Protein AF-A0A926TGG7-F1 (afdb_monomer_lite)

Structure (mmCIF, N/CA/C/O backbone):
data_AF-A0A926TGG7-F1
#
_entry.id   AF-A0A926TGG7-F1
#
loop_
_atom_site.group_PDB
_atom_site.id
_atom_site.type_symbol
_atom_site.label_atom_id
_atom_site.label_alt_id
_atom_site.label_comp_id
_atom_site.label_asym_id
_atom_site.label_entity_id
_atom_site.label_seq_id
_atom_site.pdbx_PDB_ins_code
_atom_site.Cartn_x
_atom_site.Cartn_y
_atom_site.Cartn_z
_atom_site.occupancy
_atom_site.B_iso_or_equiv
_atom_site.auth_seq_id
_atom_site.auth_comp_id
_atom_site.auth_asym_id
_atom_site.auth_atom_id
_atom_site.pdbx_PDB_model_num
ATOM 1 N N . MET A 1 1 ? 12.698 -20.311 4.644 1.00 35.25 1 MET A N 1
ATOM 2 C CA . MET A 1 1 ? 13.938 -19.548 4.390 1.00 35.25 1 MET A CA 1
ATOM 3 C C . MET A 1 1 ? 14.077 -19.357 2.888 1.00 35.25 1 MET A C 1
ATOM 5 O O . MET A 1 1 ? 14.557 -20.266 2.233 1.00 35.25 1 MET A O 1
ATOM 9 N N . HIS A 1 2 ? 13.641 -18.217 2.352 1.00 32.81 2 HIS A N 1
ATOM 10 C CA . HIS A 1 2 ? 14.001 -17.764 1.003 1.00 32.81 2 HIS A CA 1
ATOM 11 C C . HIS A 1 2 ? 14.143 -16.242 1.040 1.00 32.81 2 HIS A C 1
ATOM 13 O O . HIS A 1 2 ? 13.244 -15.514 0.647 1.00 32.81 2 HIS A O 1
ATOM 19 N N . SER A 1 3 ? 15.269 -15.757 1.568 1.00 45.28 3 SER A N 1
ATOM 20 C CA . SER A 1 3 ? 15.641 -14.350 1.419 1.00 45.28 3 SER A CA 1
ATOM 21 C C . SER A 1 3 ? 16.204 -14.158 0.012 1.00 45.28 3 SER A C 1
ATOM 23 O O . SER A 1 3 ? 17.414 -14.176 -0.207 1.00 45.28 3 SER A O 1
ATOM 25 N N . THR A 1 4 ? 15.308 -14.051 -0.964 1.00 56.44 4 THR A N 1
ATOM 26 C CA . THR A 1 4 ? 15.624 -13.676 -2.344 1.00 56.44 4 THR A CA 1
ATOM 27 C C . THR A 1 4 ? 15.788 -12.155 -2.368 1.00 56.44 4 THR A C 1
ATOM 29 O O . THR A 1 4 ? 14.848 -11.414 -2.651 1.00 56.44 4 THR A O 1
ATOM 32 N N . SER A 1 5 ? 16.957 -11.674 -1.937 1.00 72.12 5 SER A N 1
ATOM 33 C CA . SER A 1 5 ? 17.252 -10.240 -1.847 1.00 72.12 5 SER A CA 1
ATOM 34 C C . SER A 1 5 ? 17.122 -9.585 -3.220 1.00 72.12 5 SER A C 1
ATOM 36 O O . SER A 1 5 ? 17.859 -9.936 -4.143 1.00 72.12 5 SER A O 1
ATOM 38 N N . ALA A 1 6 ? 16.200 -8.630 -3.356 1.00 84.31 6 ALA A N 1
ATOM 39 C CA . ALA A 1 6 ? 16.033 -7.898 -4.601 1.00 84.31 6 ALA A CA 1
ATOM 40 C C . ALA A 1 6 ? 17.245 -6.991 -4.855 1.00 84.31 6 ALA A C 1
ATOM 42 O O . ALA A 1 6 ? 17.916 -6.533 -3.920 1.00 84.31 6 ALA A O 1
ATOM 43 N N . SER A 1 7 ? 17.506 -6.703 -6.129 1.00 91.94 7 SER A N 1
ATOM 44 C CA . SER A 1 7 ? 18.418 -5.629 -6.521 1.00 91.94 7 SER A CA 1
ATOM 45 C C . SER A 1 7 ? 17.618 -4.385 -6.901 1.00 91.94 7 SER A C 1
ATOM 47 O O . SER A 1 7 ? 16.592 -4.490 -7.567 1.00 91.94 7 SER A O 1
ATOM 49 N N . ILE A 1 8 ? 18.086 -3.213 -6.481 1.00 93.75 8 ILE A N 1
ATOM 50 C CA . ILE A 1 8 ? 17.474 -1.914 -6.760 1.00 93.75 8 ILE A CA 1
ATOM 51 C C . ILE A 1 8 ? 18.470 -0.996 -7.468 1.00 93.75 8 ILE A C 1
ATOM 53 O O . ILE A 1 8 ? 19.635 -0.885 -7.073 1.00 93.75 8 ILE A O 1
ATOM 57 N N . HIS A 1 9 ? 18.018 -0.321 -8.519 1.00 95.81 9 HIS A N 1
ATOM 58 C CA . HIS A 1 9 ? 18.808 0.689 -9.208 1.00 95.81 9 HIS A CA 1
ATOM 59 C C . HIS A 1 9 ? 18.907 1.967 -8.379 1.00 95.81 9 HIS A C 1
ATOM 61 O O . HIS A 1 9 ? 17.942 2.429 -7.766 1.00 95.81 9 HIS A O 1
ATOM 67 N N . CYS A 1 10 ? 20.092 2.576 -8.386 1.00 95.81 10 CYS A N 1
ATOM 68 C CA . CYS A 1 10 ? 20.288 3.883 -7.781 1.00 95.81 10 CYS A CA 1
ATOM 69 C C . CYS A 1 10 ? 19.342 4.921 -8.417 1.00 95.81 10 CYS A C 1
ATOM 71 O O . CYS A 1 10 ? 19.333 5.042 -9.644 1.00 95.81 10 CYS A O 1
ATOM 73 N N . PRO A 1 11 ? 18.607 5.724 -7.619 1.00 95.06 11 PRO A N 1
ATOM 74 C CA . PRO A 1 11 ? 17.685 6.721 -8.161 1.00 95.06 11 PRO A CA 1
ATOM 75 C C . PRO A 1 11 ? 18.399 7.897 -8.851 1.00 95.06 11 PRO A C 1
ATOM 77 O O . PRO A 1 11 ? 17.758 8.687 -9.535 1.00 95.06 11 PRO A O 1
ATOM 80 N N . ASN A 1 12 ? 19.721 8.039 -8.680 1.00 95.00 12 ASN A N 1
ATOM 81 C CA . ASN A 1 12 ? 20.501 9.049 -9.390 1.00 95.00 12 ASN A CA 1
ATOM 82 C C . ASN A 1 12 ? 20.658 8.644 -10.872 1.00 95.00 12 ASN A C 1
ATOM 84 O O . ASN A 1 12 ? 21.337 7.644 -11.141 1.00 95.00 12 ASN A O 1
ATOM 88 N N . PRO A 1 13 ? 20.119 9.428 -11.828 1.00 90.69 13 PRO A N 1
ATOM 89 C CA . PRO A 1 13 ? 20.135 9.084 -13.250 1.00 90.69 13 PRO A CA 1
ATOM 90 C C . PRO A 1 13 ? 21.543 9.043 -13.856 1.00 90.69 13 PRO A C 1
ATOM 92 O O . PRO A 1 13 ? 21.735 8.389 -14.872 1.00 90.69 13 PRO A O 1
ATOM 95 N N . LEU A 1 14 ? 22.535 9.692 -13.233 1.00 94.19 14 LEU A N 1
ATOM 96 C CA . LEU A 1 14 ? 23.936 9.642 -13.670 1.00 94.19 14 LEU A CA 1
ATOM 97 C C . LEU A 1 14 ? 24.690 8.408 -13.151 1.00 94.19 14 LEU A C 1
ATOM 99 O O . LEU A 1 14 ? 25.818 8.165 -13.567 1.00 94.19 14 LEU A O 1
ATOM 103 N N . CYS A 1 15 ? 24.109 7.668 -12.203 1.00 94.88 15 CYS A N 1
ATOM 104 C CA . CYS A 1 15 ? 24.754 6.535 -11.545 1.00 94.88 15 CYS A CA 1
ATOM 105 C C . CYS A 1 15 ? 24.091 5.214 -11.936 1.00 94.88 15 CYS A C 1
ATOM 107 O O . CYS A 1 15 ? 24.749 4.348 -12.498 1.00 94.88 15 CYS A O 1
ATOM 109 N N . GLN A 1 16 ? 22.796 5.056 -11.631 1.00 92.94 16 GLN A N 1
ATOM 110 C CA . GLN A 1 16 ? 21.984 3.861 -11.922 1.00 92.94 16 GLN A CA 1
ATOM 111 C C . GLN A 1 16 ? 22.569 2.501 -11.475 1.00 92.94 16 GLN A C 1
ATOM 113 O O . GLN A 1 16 ? 21.996 1.458 -11.794 1.00 92.94 16 GLN A O 1
ATOM 118 N N . THR A 1 17 ? 23.656 2.489 -10.691 1.00 96.06 17 THR A N 1
ATOM 119 C CA . THR A 1 17 ? 24.301 1.280 -10.162 1.00 96.06 17 THR A CA 1
ATOM 120 C C . THR A 1 17 ? 23.287 0.391 -9.446 1.00 96.06 17 THR A C 1
ATOM 122 O O . THR A 1 17 ? 22.446 0.888 -8.690 1.00 96.06 17 THR A O 1
ATOM 125 N N . LEU A 1 18 ? 23.387 -0.922 -9.658 1.00 95.50 18 LEU A N 1
ATOM 126 C CA . LEU A 1 18 ? 22.616 -1.925 -8.927 1.00 95.50 18 LEU A CA 1
ATOM 127 C C . LEU A 1 18 ? 23.099 -2.020 -7.478 1.00 95.50 18 LEU A C 1
ATOM 129 O O . LEU A 1 18 ? 24.299 -2.036 -7.204 1.00 95.50 18 LEU A O 1
ATOM 133 N N . ASN A 1 19 ? 22.153 -2.083 -6.552 1.00 94.56 19 ASN A N 1
ATOM 134 C CA . ASN A 1 19 ? 22.386 -2.173 -5.117 1.00 94.56 19 ASN A CA 1
ATOM 135 C C . ASN A 1 19 ? 21.522 -3.283 -4.528 1.00 94.56 19 ASN A C 1
ATOM 137 O O . ASN A 1 19 ? 20.450 -3.574 -5.047 1.00 94.56 19 ASN A O 1
ATOM 141 N N . LEU A 1 20 ? 21.955 -3.871 -3.419 1.00 92.31 20 LEU A N 1
ATOM 142 C CA . LEU A 1 20 ? 21.111 -4.786 -2.657 1.00 92.31 20 LEU A CA 1
ATOM 143 C C . LEU A 1 20 ? 20.002 -3.996 -1.962 1.00 92.31 20 LEU A C 1
ATOM 145 O O . LEU A 1 20 ? 20.255 -2.932 -1.400 1.00 92.31 20 LEU A O 1
ATOM 149 N N . GLU A 1 21 ? 18.794 -4.551 -1.914 1.00 89.31 21 GLU A N 1
ATOM 150 C CA . GLU A 1 21 ? 17.659 -3.961 -1.196 1.00 89.31 21 GLU A CA 1
ATOM 151 C C . GLU A 1 21 ? 17.970 -3.649 0.278 1.00 89.31 21 GLU A C 1
ATOM 153 O O . GLU A 1 21 ? 17.444 -2.686 0.826 1.00 89.31 21 GLU A O 1
ATOM 158 N N . SER A 1 22 ? 18.845 -4.412 0.940 1.00 88.94 22 SER A N 1
ATOM 159 C CA . SER A 1 22 ? 19.238 -4.161 2.335 1.00 88.94 22 SER A CA 1
ATOM 160 C C . SER A 1 22 ? 20.059 -2.876 2.516 1.00 88.94 22 SER A C 1
ATOM 162 O O . SER A 1 22 ? 20.110 -2.318 3.616 1.00 88.94 22 SER A O 1
ATOM 164 N N . GLN A 1 23 ? 20.674 -2.360 1.450 1.00 91.62 23 GLN A N 1
ATOM 165 C CA . GLN A 1 23 ? 21.476 -1.143 1.496 1.00 91.62 23 GLN A CA 1
ATOM 166 C C . GLN A 1 23 ? 20.577 0.098 1.624 1.00 91.62 23 GLN A C 1
ATOM 168 O O . GLN A 1 23 ? 19.503 0.194 1.034 1.00 91.62 23 GLN A O 1
ATOM 173 N N . ARG A 1 24 ? 21.026 1.081 2.415 1.00 92.25 24 ARG A N 1
ATOM 174 C CA . ARG A 1 24 ? 20.339 2.382 2.575 1.00 92.25 24 ARG A CA 1
ATOM 175 C C . ARG A 1 24 ? 20.848 3.449 1.605 1.00 92.25 24 ARG A C 1
ATOM 177 O O . ARG A 1 24 ? 20.129 4.383 1.273 1.00 92.25 24 ARG A O 1
ATOM 184 N N . PHE A 1 25 ? 22.093 3.314 1.160 1.00 95.50 25 PHE A N 1
ATOM 185 C CA . PHE A 1 25 ? 22.768 4.256 0.274 1.00 95.50 25 PHE A CA 1
ATOM 186 C C . PHE A 1 25 ? 23.409 3.494 -0.873 1.00 95.50 25 PHE A C 1
ATOM 188 O O . PHE A 1 25 ? 23.912 2.389 -0.666 1.00 95.50 25 PHE A O 1
ATOM 195 N N . CYS A 1 26 ? 23.437 4.113 -2.050 1.00 96.50 26 CYS A N 1
ATOM 196 C CA . CYS A 1 26 ? 24.116 3.565 -3.209 1.00 96.50 26 CYS A CA 1
ATOM 197 C C . CYS A 1 26 ? 25.592 3.302 -2.886 1.00 96.50 26 CYS A C 1
ATOM 199 O O . CYS A 1 26 ? 26.288 4.182 -2.368 1.00 96.50 26 CYS A O 1
ATOM 201 N N . GLN A 1 27 ? 26.077 2.113 -3.229 1.00 96.94 27 GLN A N 1
ATOM 202 C CA . GLN A 1 27 ? 27.460 1.704 -2.996 1.00 96.94 27 GLN A CA 1
ATOM 203 C C . GLN A 1 27 ? 28.481 2.556 -3.761 1.00 96.94 27 GLN A C 1
ATOM 205 O O . GLN A 1 27 ? 29.620 2.671 -3.323 1.00 96.94 27 GLN A O 1
ATOM 210 N N . GLN A 1 28 ? 28.067 3.194 -4.861 1.00 97.56 28 GLN A N 1
ATOM 211 C CA . GLN A 1 28 ? 28.952 3.968 -5.730 1.00 97.56 28 GLN A CA 1
ATOM 212 C C . GLN A 1 28 ? 28.879 5.480 -5.487 1.00 97.56 28 GLN A C 1
ATOM 214 O O . GLN A 1 28 ? 29.899 6.109 -5.232 1.00 97.56 28 GLN A O 1
ATOM 219 N N . CYS A 1 29 ? 27.685 6.080 -5.541 1.00 96.94 29 CYS A N 1
ATOM 220 C CA . CYS A 1 29 ? 27.524 7.541 -5.442 1.00 96.94 29 CYS A CA 1
ATOM 221 C C . CYS A 1 29 ? 26.970 8.026 -4.097 1.00 96.94 29 CYS A C 1
ATOM 223 O O . CYS A 1 29 ? 26.748 9.222 -3.930 1.00 96.94 29 CYS A O 1
ATOM 225 N N . ARG A 1 30 ? 26.689 7.114 -3.153 1.00 97.38 30 ARG A N 1
ATOM 226 C CA . ARG A 1 30 ? 26.124 7.410 -1.822 1.00 97.38 30 ARG A CA 1
ATOM 227 C C . ARG A 1 30 ? 24.743 8.081 -1.813 1.00 97.38 30 ARG A C 1
ATOM 229 O O . ARG A 1 30 ? 24.243 8.381 -0.733 1.00 97.38 30 ARG A O 1
ATOM 236 N N . THR A 1 31 ? 24.088 8.257 -2.964 1.00 97.06 31 THR A N 1
ATOM 237 C CA . THR A 1 31 ? 22.684 8.696 -3.031 1.00 97.06 31 THR A CA 1
ATOM 238 C C . THR A 1 31 ? 21.803 7.735 -2.216 1.00 97.06 31 THR A C 1
ATOM 240 O O . THR A 1 31 ? 21.963 6.519 -2.375 1.00 97.06 31 THR A O 1
ATOM 243 N N . PRO A 1 32 ? 20.898 8.231 -1.350 1.00 95.19 32 PRO A N 1
ATOM 244 C CA . PRO A 1 32 ? 19.939 7.385 -0.641 1.00 95.19 32 PRO A CA 1
ATOM 245 C C . PRO A 1 32 ? 19.146 6.509 -1.615 1.00 95.19 32 PRO A C 1
ATOM 247 O O . PRO A 1 32 ? 18.696 6.987 -2.656 1.00 95.19 32 PRO A O 1
ATOM 250 N N . LEU A 1 33 ? 18.999 5.225 -1.298 1.00 93.56 33 LEU A N 1
ATOM 251 C CA . LEU A 1 33 ? 18.218 4.301 -2.118 1.00 93.56 33 LEU A CA 1
ATOM 252 C C . LEU A 1 33 ? 16.742 4.446 -1.759 1.00 93.56 33 LEU A C 1
ATOM 254 O O . LEU A 1 33 ? 16.359 4.252 -0.607 1.00 93.56 33 LEU A O 1
ATOM 258 N N . GLN A 1 34 ? 15.919 4.787 -2.747 1.00 91.81 34 GLN A N 1
ATOM 259 C CA . GLN A 1 34 ? 14.479 4.911 -2.563 1.00 91.81 34 GLN A CA 1
ATOM 260 C C . GLN A 1 34 ? 13.820 3.539 -2.701 1.00 91.81 34 GLN A C 1
ATOM 262 O O . GLN A 1 34 ? 13.677 3.042 -3.812 1.00 91.81 34 GLN A O 1
ATOM 267 N N . LYS A 1 35 ? 13.391 2.941 -1.587 1.00 91.75 35 LYS A N 1
ATOM 268 C CA . LYS A 1 35 ? 12.658 1.669 -1.590 1.00 91.75 35 LYS A CA 1
ATOM 269 C C . LYS A 1 35 ? 11.162 1.956 -1.626 1.00 91.75 35 LYS A C 1
ATOM 271 O O . LYS A 1 35 ? 10.599 2.381 -0.626 1.00 91.75 35 LYS A O 1
ATOM 276 N N . ARG A 1 36 ? 10.521 1.766 -2.779 1.00 93.12 36 ARG A N 1
ATOM 277 C CA . ARG A 1 36 ? 9.082 2.019 -2.925 1.00 93.12 36 ARG A CA 1
ATOM 278 C C . ARG A 1 36 ? 8.317 0.698 -2.946 1.00 93.12 36 ARG A C 1
ATOM 280 O O . ARG A 1 36 ? 8.360 -0.015 -3.948 1.00 93.12 36 ARG A O 1
ATOM 287 N N . TYR A 1 37 ? 7.643 0.383 -1.840 1.00 95.12 37 TYR A N 1
ATOM 288 C CA . TYR A 1 37 ? 6.796 -0.806 -1.731 1.00 95.12 37 TYR A CA 1
ATOM 289 C C . TYR A 1 37 ? 5.384 -0.530 -2.254 1.00 95.12 37 TYR A C 1
ATOM 291 O O . TYR A 1 37 ? 4.696 0.384 -1.805 1.00 95.12 37 TYR A O 1
ATOM 299 N N . LEU A 1 38 ? 5.045 -1.309 -3.276 1.00 96.31 38 LEU A N 1
ATOM 300 C CA . LEU A 1 38 ? 3.828 -1.409 -4.070 1.00 96.31 38 LEU A CA 1
ATOM 301 C C . LEU A 1 38 ? 2.746 -2.264 -3.402 1.00 96.31 38 LEU A C 1
ATOM 303 O O . LEU A 1 38 ? 3.107 -3.370 -3.010 1.00 96.31 38 LEU A O 1
ATOM 307 N N . TRP A 1 39 ? 1.464 -1.889 -3.370 1.00 97.25 39 TRP A N 1
ATOM 308 C CA . TRP A 1 39 ? 0.385 -2.892 -3.264 1.00 97.25 39 TRP A CA 1
ATOM 309 C C . TRP A 1 39 ? -0.189 -3.195 -4.649 1.00 97.25 39 TRP A C 1
ATOM 311 O O . TRP A 1 39 ? -0.605 -2.276 -5.355 1.00 97.25 39 TRP A O 1
ATOM 321 N N . ALA A 1 40 ? -0.182 -4.464 -5.056 1.00 95.50 40 ALA A N 1
ATOM 322 C CA . ALA A 1 40 ? -0.673 -4.910 -6.355 1.00 95.50 40 ALA A CA 1
ATOM 323 C C . ALA A 1 40 ? -2.115 -5.435 -6.266 1.00 95.50 40 ALA A C 1
ATOM 325 O O . ALA A 1 40 ? -2.424 -6.298 -5.450 1.00 95.50 40 ALA A O 1
ATOM 326 N N . VAL A 1 41 ? -2.990 -4.945 -7.147 1.00 93.38 41 VAL A N 1
ATOM 327 C CA . VAL A 1 41 ? -4.428 -5.258 -7.151 1.00 93.38 41 VAL A CA 1
ATOM 328 C C . VAL A 1 41 ? -4.871 -5.754 -8.522 1.00 93.38 41 VAL A C 1
ATOM 330 O O . VAL A 1 41 ? -4.478 -5.201 -9.549 1.00 93.38 41 VAL A O 1
ATOM 333 N N . GLY A 1 42 ? -5.753 -6.756 -8.539 1.00 87.94 42 GLY A N 1
ATOM 334 C CA . GLY A 1 42 ? -6.441 -7.202 -9.755 1.00 87.94 42 GLY A CA 1
ATOM 335 C C . GLY A 1 42 ? -5.671 -8.200 -10.620 1.00 87.94 42 GLY A C 1
ATOM 336 O O . GLY A 1 42 ? -6.089 -8.452 -11.746 1.00 87.94 42 GLY A O 1
ATOM 337 N N . ALA A 1 43 ? -4.582 -8.785 -10.108 1.00 85.31 43 ALA A N 1
ATOM 338 C CA . ALA A 1 43 ? -3.887 -9.872 -10.793 1.00 85.31 43 ALA A CA 1
ATOM 339 C C . ALA A 1 43 ? -4.826 -11.077 -10.985 1.00 85.31 43 ALA A C 1
ATOM 341 O O . ALA A 1 43 ? -5.462 -11.531 -10.033 1.00 85.31 43 ALA A O 1
ATOM 342 N N . ALA A 1 44 ? -4.912 -11.591 -12.217 1.00 80.25 44 ALA A N 1
A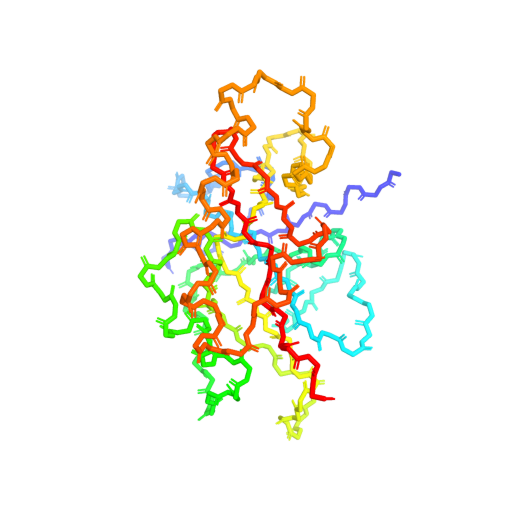TOM 343 C CA . ALA A 1 44 ? -5.734 -12.763 -12.537 1.00 80.25 44 ALA A CA 1
ATOM 344 C C . ALA A 1 44 ? -5.187 -14.053 -11.902 1.00 80.25 44 ALA A C 1
ATOM 346 O O . ALA A 1 44 ? -5.952 -14.941 -11.529 1.00 80.25 44 ALA A O 1
ATOM 347 N N . GLU A 1 45 ? -3.865 -14.128 -11.759 1.00 83.19 45 GLU A N 1
ATOM 348 C CA . GLU A 1 45 ? -3.152 -15.216 -11.101 1.00 83.19 45 GLU A CA 1
ATOM 349 C C . GLU A 1 45 ? -2.355 -14.670 -9.908 1.00 83.19 45 GLU A C 1
ATOM 351 O O . GLU A 1 45 ? -1.930 -13.509 -9.934 1.00 83.19 45 GLU A O 1
ATOM 356 N N . PRO A 1 46 ? -2.129 -15.481 -8.858 1.00 85.88 46 PRO A N 1
ATOM 357 C CA . PRO A 1 46 ? -1.272 -15.089 -7.747 1.00 85.88 46 PRO A CA 1
ATOM 358 C C . PRO A 1 46 ? 0.128 -14.697 -8.229 1.00 85.88 46 PRO A C 1
ATOM 360 O O . PRO A 1 46 ? 0.778 -15.443 -8.963 1.00 85.88 46 PRO A O 1
ATOM 363 N N . LEU A 1 47 ? 0.612 -13.536 -7.786 1.00 90.38 47 LEU A N 1
ATOM 364 C CA . LEU A 1 47 ? 1.970 -13.095 -8.090 1.00 90.38 47 LEU A CA 1
ATOM 365 C C . LEU A 1 47 ? 2.975 -14.004 -7.373 1.00 90.38 47 LEU A C 1
ATOM 367 O O . LEU A 1 47 ? 2.852 -14.249 -6.175 1.00 90.38 47 LEU A O 1
ATOM 371 N N . VAL A 1 48 ? 3.976 -14.502 -8.101 1.00 91.69 48 VAL A N 1
ATOM 372 C CA . VAL A 1 48 ? 4.956 -15.455 -7.561 1.00 91.69 48 VAL A CA 1
ATOM 373 C C . VAL A 1 48 ? 6.095 -14.701 -6.863 1.00 91.69 48 VAL A C 1
ATOM 375 O O . VAL A 1 48 ? 6.840 -13.991 -7.548 1.00 91.69 48 VAL A O 1
ATOM 378 N N . PRO A 1 49 ? 6.294 -14.861 -5.538 1.00 93.12 49 PRO A N 1
ATOM 379 C CA . PRO A 1 49 ? 7.397 -14.226 -4.823 1.00 93.12 49 PRO A CA 1
ATOM 380 C C . PRO A 1 49 ? 8.757 -14.563 -5.441 1.00 93.12 49 PRO A C 1
ATOM 382 O O . PRO A 1 49 ? 9.033 -15.712 -5.783 1.00 93.12 49 PRO A O 1
ATOM 385 N N . GLY A 1 50 ? 9.628 -13.563 -5.558 1.00 91.81 50 GLY A N 1
ATOM 386 C CA . GLY A 1 50 ? 10.960 -13.721 -6.141 1.00 91.81 50 GLY A CA 1
ATOM 387 C C . GLY A 1 50 ? 11.017 -13.621 -7.669 1.00 91.81 50 GLY A C 1
ATOM 388 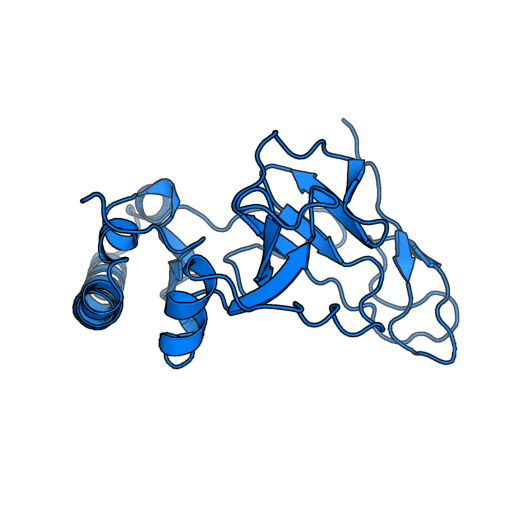O O . GLY A 1 50 ? 12.056 -13.927 -8.253 1.00 91.81 50 GLY A O 1
ATOM 389 N N . THR A 1 51 ? 9.927 -13.208 -8.319 1.00 92.50 51 THR A N 1
ATOM 390 C CA . THR A 1 51 ? 9.886 -12.919 -9.761 1.00 92.50 51 THR A CA 1
ATOM 391 C C . THR A 1 51 ? 9.792 -11.415 -10.035 1.00 92.50 51 THR A C 1
ATOM 393 O O . THR A 1 51 ? 9.436 -10.630 -9.154 1.00 92.50 51 THR A O 1
ATOM 396 N N . LEU A 1 52 ? 10.131 -10.996 -11.260 1.00 92.12 52 LEU A N 1
ATOM 397 C CA . LEU A 1 52 ? 9.898 -9.632 -11.740 1.00 92.12 52 LEU A CA 1
ATOM 398 C C . LEU A 1 52 ? 8.567 -9.555 -12.489 1.00 92.12 52 LEU A C 1
ATOM 400 O O . LEU A 1 52 ? 8.347 -10.267 -13.465 1.00 92.12 52 LEU A O 1
ATOM 404 N N . LEU A 1 53 ? 7.717 -8.629 -12.065 1.00 91.19 53 LEU A N 1
ATOM 405 C CA . LEU A 1 53 ? 6.536 -8.195 -12.788 1.00 91.19 53 LEU A CA 1
ATOM 406 C C . LEU A 1 53 ? 6.925 -7.037 -13.723 1.00 91.19 53 LEU A C 1
ATOM 408 O O . LEU A 1 53 ? 7.412 -5.996 -13.269 1.00 91.19 53 LEU A O 1
ATOM 412 N N . TYR A 1 54 ? 6.705 -7.231 -15.028 1.00 90.00 54 TYR A N 1
ATOM 413 C CA . TYR A 1 54 ? 6.966 -6.242 -16.086 1.00 90.00 54 TYR A CA 1
ATOM 414 C C . TYR A 1 54 ? 8.399 -5.681 -16.063 1.00 90.00 54 TYR A C 1
ATOM 416 O O . TYR A 1 54 ? 8.609 -4.473 -16.150 1.00 90.00 54 TYR A O 1
ATOM 424 N N . ASP A 1 55 ? 9.375 -6.569 -15.837 1.00 91.19 55 ASP A N 1
ATOM 425 C CA . ASP A 1 55 ? 10.817 -6.276 -15.774 1.00 91.19 55 ASP A CA 1
ATOM 426 C C . ASP A 1 55 ? 11.222 -5.154 -14.795 1.00 91.19 55 ASP A C 1
ATOM 428 O O . ASP A 1 55 ? 12.325 -4.608 -14.868 1.00 91.19 55 ASP A O 1
ATOM 432 N N . ARG A 1 56 ? 10.342 -4.800 -13.847 1.00 93.12 56 ARG A N 1
ATOM 433 C CA . ARG A 1 56 ? 10.537 -3.645 -12.960 1.00 93.12 56 ARG A CA 1
ATOM 434 C C . ARG A 1 56 ? 10.122 -3.891 -11.520 1.00 93.12 56 ARG A C 1
ATOM 436 O O . ARG A 1 56 ? 10.817 -3.441 -10.608 1.00 93.12 56 ARG A O 1
ATOM 443 N N . TYR A 1 57 ? 9.006 -4.564 -11.290 1.00 94.62 57 TYR A N 1
ATOM 444 C CA . TYR A 1 57 ? 8.434 -4.687 -9.9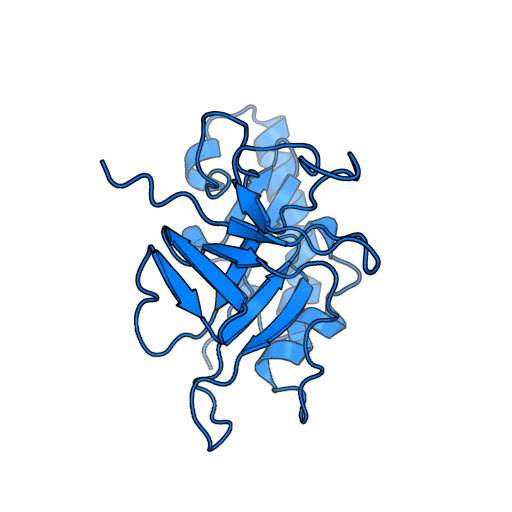55 1.00 94.62 57 TYR A CA 1
ATOM 445 C C . TYR A 1 57 ? 8.775 -6.054 -9.372 1.00 94.62 57 TYR A C 1
ATOM 447 O O . TYR A 1 57 ? 8.267 -7.074 -9.821 1.00 94.62 57 TYR A O 1
ATOM 455 N N . TRP A 1 58 ? 9.661 -6.093 -8.382 1.00 94.94 58 TRP A N 1
ATOM 456 C CA . TRP A 1 58 ? 10.054 -7.340 -7.733 1.00 94.94 58 TRP A CA 1
ATOM 457 C C . TRP A 1 58 ? 8.957 -7.822 -6.788 1.00 94.94 58 TRP A C 1
ATOM 459 O O . TRP A 1 58 ? 8.620 -7.127 -5.828 1.00 94.94 58 TRP A O 1
ATOM 469 N N . VAL A 1 59 ? 8.409 -9.009 -7.039 1.00 94.56 59 VAL A N 1
ATOM 470 C CA . VAL A 1 59 ? 7.317 -9.578 -6.248 1.00 94.56 59 VAL A CA 1
ATOM 471 C C . VAL A 1 59 ? 7.846 -10.071 -4.900 1.00 94.56 59 VAL A C 1
ATOM 473 O O . VAL A 1 59 ? 8.739 -10.921 -4.830 1.00 94.56 59 VAL A O 1
ATOM 476 N N . LYS A 1 60 ? 7.289 -9.517 -3.821 1.00 92.62 60 LYS A N 1
ATOM 477 C CA . LYS A 1 60 ? 7.518 -9.935 -2.433 1.00 92.62 60 LYS A CA 1
ATOM 478 C C . LYS A 1 60 ? 6.424 -10.929 -2.021 1.00 92.62 60 LYS A C 1
ATOM 480 O O . LYS A 1 60 ? 6.013 -11.755 -2.825 1.00 92.62 60 LYS A O 1
ATOM 485 N N . GLN A 1 61 ? 5.999 -10.904 -0.764 1.00 90.56 61 GLN A N 1
ATOM 486 C CA . GLN A 1 61 ? 4.903 -11.722 -0.246 1.00 90.56 61 GLN A CA 1
ATOM 487 C C . GLN A 1 61 ? 3.542 -11.031 -0.408 1.00 90.56 61 GLN A C 1
ATOM 489 O O . GLN A 1 61 ? 3.476 -9.824 -0.656 1.00 90.56 61 GLN A O 1
ATOM 494 N N . ASP A 1 62 ? 2.468 -11.801 -0.232 1.00 86.75 62 ASP A N 1
ATOM 495 C CA . ASP A 1 62 ? 1.074 -11.375 -0.385 1.00 86.75 62 ASP A CA 1
ATOM 496 C C . ASP A 1 62 ? 0.806 -10.784 -1.781 1.00 86.75 62 ASP A C 1
ATOM 498 O O . ASP A 1 62 ? 0.743 -11.517 -2.765 1.00 86.75 62 ASP A O 1
ATOM 502 N N . ALA A 1 63 ? 0.694 -9.461 -1.880 1.00 93.94 63 ALA A N 1
ATOM 503 C CA . ALA A 1 63 ? 0.677 -8.715 -3.137 1.00 93.94 63 ALA A CA 1
ATOM 504 C C . ALA A 1 63 ? 1.600 -7.487 -3.069 1.00 93.94 63 ALA A C 1
ATOM 506 O O . ALA A 1 63 ? 1.425 -6.506 -3.794 1.00 93.94 63 ALA A O 1
ATOM 507 N N . ILE A 1 64 ? 2.584 -7.524 -2.166 1.00 95.69 64 ILE A N 1
ATOM 508 C CA . ILE A 1 64 ? 3.589 -6.478 -2.047 1.00 95.69 64 ILE A CA 1
ATOM 509 C C . ILE A 1 64 ? 4.582 -6.641 -3.197 1.00 95.69 64 ILE A C 1
ATOM 511 O O . ILE A 1 64 ? 5.092 -7.731 -3.457 1.00 95.69 64 ILE A O 1
ATOM 515 N N . VAL A 1 65 ? 4.904 -5.542 -3.868 1.00 95.44 65 VAL A N 1
ATOM 516 C CA . VAL A 1 65 ? 5.980 -5.496 -4.864 1.00 95.44 65 VAL A CA 1
ATOM 517 C C . VAL A 1 65 ? 6.971 -4.391 -4.516 1.00 95.44 65 VAL A C 1
ATOM 519 O O . VAL A 1 65 ? 6.621 -3.441 -3.830 1.00 95.44 65 VAL A O 1
ATOM 522 N N . LEU A 1 66 ? 8.217 -4.485 -4.961 1.00 95.25 66 LEU A N 1
ATOM 523 C CA . LEU A 1 66 ? 9.218 -3.427 -4.814 1.00 95.25 66 LEU A CA 1
ATOM 524 C C . LEU A 1 66 ? 9.538 -2.842 -6.189 1.00 95.25 66 LEU A C 1
ATOM 526 O O . LEU A 1 66 ? 9.906 -3.585 -7.097 1.00 95.25 66 LEU A O 1
ATOM 530 N N . ASP A 1 67 ? 9.445 -1.522 -6.346 1.00 94.94 67 ASP A N 1
ATOM 531 C CA . ASP A 1 67 ? 9.959 -0.864 -7.550 1.00 94.94 67 ASP A CA 1
ATOM 532 C C . ASP A 1 67 ? 11.493 -0.923 -7.572 1.00 94.94 67 ASP A C 1
ATOM 534 O O . ASP A 1 67 ? 12.167 -0.291 -6.754 1.00 94.94 67 ASP A O 1
ATOM 538 N N . THR A 1 68 ? 12.049 -1.689 -8.511 1.00 94.94 68 THR A N 1
ATOM 539 C CA . THR A 1 68 ? 13.504 -1.833 -8.664 1.00 94.94 68 THR A CA 1
ATOM 540 C C . THR A 1 68 ? 14.129 -0.696 -9.471 1.00 94.94 68 THR A C 1
ATOM 542 O O . THR A 1 68 ? 15.352 -0.555 -9.467 1.00 94.94 68 THR A O 1
ATOM 545 N N . GLN A 1 69 ? 13.319 0.145 -10.127 1.00 94.00 69 GLN A N 1
ATOM 546 C CA . GLN A 1 69 ? 13.773 1.228 -11.004 1.00 94.00 69 GLN A CA 1
ATOM 547 C C . GLN A 1 69 ? 13.134 2.580 -10.621 1.00 94.00 69 GLN A C 1
ATOM 549 O O . GLN A 1 69 ? 12.497 3.223 -11.459 1.00 94.00 69 GLN A O 1
ATOM 554 N N . PRO A 1 70 ? 13.337 3.076 -9.383 1.00 87.50 70 PRO A N 1
ATOM 555 C CA . PRO A 1 70 ? 12.658 4.275 -8.876 1.00 87.50 70 PRO A CA 1
ATOM 556 C C . PRO A 1 70 ? 13.045 5.578 -9.599 1.00 87.50 70 PRO A C 1
ATOM 558 O O . PRO A 1 70 ? 12.341 6.576 -9.468 1.00 87.50 70 PRO A O 1
ATOM 561 N N . ALA A 1 71 ? 14.153 5.588 -10.354 1.00 88.88 71 ALA A N 1
ATOM 562 C CA . ALA A 1 71 ? 14.552 6.723 -11.194 1.00 88.88 71 ALA A CA 1
ATOM 563 C C . ALA A 1 71 ? 13.633 6.918 -12.411 1.00 88.88 71 ALA A C 1
ATOM 565 O O . ALA A 1 71 ? 13.557 8.019 -12.956 1.00 88.88 71 ALA A O 1
ATOM 566 N N . LEU A 1 72 ? 12.980 5.849 -12.873 1.00 88.31 72 LEU A N 1
ATOM 567 C CA . LEU A 1 72 ? 12.093 5.904 -14.024 1.00 88.31 72 LEU A CA 1
ATOM 568 C C . LEU A 1 72 ? 10.697 6.306 -13.565 1.00 88.31 72 LEU A C 1
ATOM 570 O O . LEU A 1 72 ? 10.153 5.739 -12.616 1.00 88.31 72 LEU A O 1
ATOM 574 N N . SER A 1 73 ? 10.068 7.236 -14.281 1.00 84.56 73 SER A N 1
ATOM 575 C CA . SER A 1 73 ? 8.637 7.468 -14.090 1.00 84.56 73 SER A CA 1
ATOM 576 C C . SER A 1 73 ? 7.881 6.156 -14.341 1.00 84.56 73 SER A C 1
ATOM 578 O O . SER A 1 73 ? 8.259 5.405 -15.249 1.00 84.56 73 SER A O 1
ATOM 580 N N . PRO A 1 74 ? 6.842 5.821 -13.557 1.00 79.00 74 PRO A N 1
ATOM 581 C CA . PRO A 1 74 ? 5.904 4.786 -13.970 1.00 79.00 74 PRO A CA 1
ATOM 582 C C . PRO A 1 74 ? 5.355 5.139 -15.357 1.00 79.00 74 PRO A C 1
ATOM 584 O O . PRO A 1 74 ? 5.193 6.318 -15.693 1.00 79.00 74 PRO A O 1
ATOM 587 N N . MET A 1 75 ? 5.142 4.116 -16.185 1.00 69.81 75 MET A N 1
ATOM 588 C CA . MET A 1 75 ? 4.630 4.316 -17.536 1.00 69.81 75 MET A CA 1
ATOM 589 C C . MET A 1 75 ? 3.195 4.851 -17.434 1.00 69.81 75 MET A C 1
ATOM 591 O O . MET A 1 75 ? 2.389 4.255 -16.712 1.00 69.81 75 MET A O 1
ATOM 595 N N . PRO A 1 76 ? 2.859 5.975 -18.093 1.00 68.56 76 PRO A N 1
ATOM 596 C CA . PRO A 1 76 ? 1.495 6.473 -18.070 1.00 68.56 76 PRO A CA 1
ATOM 597 C C . PRO A 1 76 ? 0.580 5.446 -18.751 1.00 68.56 76 PRO A C 1
ATOM 599 O O . PRO A 1 76 ? 0.945 4.916 -19.803 1.00 68.56 76 PRO A O 1
ATOM 602 N N . PRO A 1 77 ? -0.598 5.144 -18.184 1.00 69.75 77 PRO A N 1
ATOM 603 C CA . PRO A 1 77 ? -1.535 4.251 -18.845 1.00 69.75 77 PRO A CA 1
ATOM 604 C C . PRO A 1 77 ? -2.103 4.927 -20.100 1.00 69.75 77 PRO A C 1
ATOM 606 O O . PRO A 1 77 ? -2.479 6.098 -20.055 1.00 69.75 77 PRO A O 1
ATOM 609 N N . GLU A 1 78 ? -2.220 4.188 -21.208 1.00 70.88 78 GLU A N 1
ATOM 610 C CA . GLU A 1 78 ? -2.839 4.695 -22.448 1.00 70.88 78 GLU A CA 1
ATOM 611 C C . GLU A 1 78 ? -4.306 5.092 -22.235 1.00 70.88 78 GLU A C 1
ATOM 613 O O . GLU A 1 78 ? -4.811 6.048 -22.826 1.00 70.88 78 GLU A O 1
ATOM 618 N N . ARG A 1 79 ? -4.993 4.369 -21.346 1.00 73.38 79 ARG A N 1
ATOM 619 C CA . ARG A 1 79 ? -6.359 4.654 -20.917 1.00 73.38 79 ARG A CA 1
ATOM 620 C C . ARG A 1 79 ? -6.476 4.448 -19.418 1.00 73.38 79 ARG A C 1
ATOM 622 O O . ARG A 1 79 ? -6.002 3.447 -18.897 1.00 73.38 79 ARG A O 1
ATOM 629 N N . ILE A 1 80 ? -7.165 5.360 -18.735 1.00 79.00 80 ILE A N 1
ATOM 630 C CA . ILE A 1 80 ? -7.480 5.218 -17.309 1.00 79.00 80 ILE A CA 1
ATOM 631 C C . ILE A 1 80 ? -8.659 4.239 -17.162 1.00 79.00 80 ILE A C 1
ATOM 633 O O . ILE A 1 80 ? -9.768 4.571 -17.597 1.00 79.00 80 ILE A O 1
ATOM 637 N N . PRO A 1 81 ? -8.470 3.046 -16.564 1.00 83.06 81 PRO A N 1
ATOM 638 C CA . PRO A 1 81 ? -9.558 2.094 -16.364 1.00 83.06 81 PRO A CA 1
ATOM 639 C C . PRO A 1 81 ? -10.605 2.635 -15.386 1.00 83.06 81 PRO A C 1
ATOM 641 O O . PRO A 1 81 ? -10.282 3.392 -14.471 1.00 83.06 81 PRO A O 1
ATOM 644 N N . GLY A 1 82 ? -11.861 2.194 -15.518 1.00 86.00 82 GLY A N 1
ATOM 645 C CA . GLY A 1 82 ? -12.955 2.631 -14.637 1.00 86.00 82 GLY A CA 1
ATOM 646 C C . GLY A 1 82 ? -12.647 2.435 -13.147 1.00 86.00 82 GLY A C 1
ATOM 647 O O . GLY A 1 82 ? -12.871 3.343 -12.351 1.00 86.00 82 GLY A O 1
ATOM 648 N N . ARG A 1 83 ? -12.013 1.309 -12.789 1.00 87.44 83 ARG A N 1
ATOM 649 C CA . ARG A 1 83 ? -11.601 0.987 -11.409 1.00 87.44 83 ARG A CA 1
ATOM 650 C C . ARG A 1 83 ? -10.564 1.940 -10.799 1.00 87.44 83 ARG A C 1
ATOM 652 O O . ARG A 1 83 ? -10.384 1.935 -9.590 1.00 87.44 83 ARG A O 1
ATOM 659 N N . VAL A 1 84 ? -9.877 2.748 -11.611 1.00 91.06 84 VAL A N 1
ATOM 660 C CA . VAL A 1 84 ? -8.913 3.757 -11.134 1.00 91.06 84 VAL A CA 1
ATOM 661 C C . VAL A 1 84 ? -9.614 5.052 -10.726 1.00 91.06 84 VAL A C 1
ATOM 663 O O . VAL A 1 84 ? -9.109 5.790 -9.884 1.00 91.06 84 VAL A O 1
ATOM 666 N N . GLN A 1 85 ? -10.796 5.335 -11.276 1.00 93.31 85 GLN A N 1
ATOM 667 C CA . GLN A 1 85 ? -11.474 6.608 -11.042 1.00 93.31 85 GLN A CA 1
ATOM 668 C C . GLN A 1 85 ? -11.790 6.900 -9.564 1.00 93.31 85 GLN A C 1
ATOM 670 O O . GLN A 1 85 ? -11.546 8.039 -9.161 1.00 93.31 85 GLN A O 1
ATOM 675 N N . PRO A 1 86 ? -12.259 5.931 -8.743 1.00 96.12 86 PRO A N 1
ATOM 676 C CA . PRO A 1 86 ? -12.492 6.173 -7.319 1.00 96.12 86 PRO A CA 1
ATOM 677 C C . PRO A 1 86 ? -11.233 6.655 -6.595 1.00 96.12 86 PRO A C 1
ATOM 679 O O . PRO A 1 86 ? -11.293 7.608 -5.826 1.00 96.12 86 PRO A O 1
ATOM 682 N N . TYR A 1 87 ? -10.069 6.073 -6.898 1.00 96.50 87 TYR A N 1
ATOM 683 C CA . TYR A 1 87 ? -8.797 6.500 -6.311 1.00 96.50 87 TYR A CA 1
ATOM 684 C C . TYR A 1 87 ? -8.452 7.949 -6.661 1.00 96.50 87 TYR A C 1
ATOM 686 O O . TYR A 1 87 ? -8.061 8.718 -5.787 1.00 96.50 87 TYR A O 1
ATOM 694 N N . LEU A 1 88 ? -8.635 8.340 -7.928 1.00 94.31 88 LEU A N 1
ATOM 695 C CA . LEU A 1 88 ? -8.349 9.705 -8.381 1.00 94.31 88 LEU A CA 1
ATOM 696 C C . LEU A 1 88 ? -9.279 10.731 -7.718 1.00 94.31 88 LEU A C 1
ATOM 698 O O . LEU A 1 88 ? -8.820 11.782 -7.262 1.00 94.31 88 LEU A O 1
ATOM 702 N N . ARG A 1 89 ? -10.580 10.424 -7.629 1.00 96.50 89 ARG A N 1
ATOM 703 C CA . ARG A 1 89 ? -11.576 11.306 -6.996 1.00 96.50 89 ARG A CA 1
ATOM 704 C C . ARG A 1 89 ? -11.421 11.378 -5.474 1.00 96.50 89 ARG A C 1
ATOM 706 O O . ARG A 1 89 ? -11.689 12.423 -4.890 1.00 96.50 89 ARG A O 1
ATOM 713 N N . LEU A 1 90 ? -10.893 10.326 -4.846 1.00 97.50 90 LEU A N 1
ATOM 714 C CA . LEU A 1 90 ? -10.594 10.271 -3.410 1.00 97.50 90 LEU A CA 1
ATOM 715 C C . LEU A 1 90 ? -9.171 10.733 -3.048 1.00 97.50 90 LEU A C 1
ATOM 717 O O . LEU A 1 90 ? -8.735 10.535 -1.915 1.00 97.50 90 LEU A O 1
ATOM 721 N N . SER 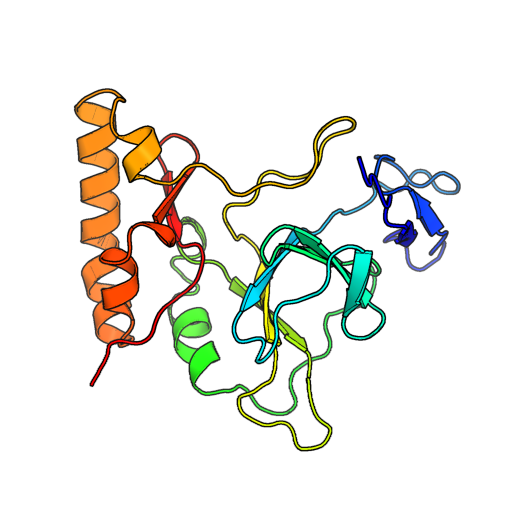A 1 91 ? -8.446 11.390 -3.957 1.00 95.25 91 SER A N 1
ATOM 722 C CA . SER A 1 91 ? -7.073 11.874 -3.714 1.00 95.25 91 SER A CA 1
ATOM 723 C C . SER A 1 91 ? -6.945 12.843 -2.527 1.00 95.25 91 SER A C 1
ATOM 725 O O . SER A 1 91 ? -5.926 12.841 -1.834 1.00 95.25 91 SER A O 1
ATOM 727 N N . ALA A 1 92 ? -8.000 13.605 -2.213 1.00 96.12 92 ALA A N 1
ATOM 728 C CA . ALA A 1 92 ? -8.067 14.453 -1.016 1.00 96.12 92 ALA A CA 1
ATOM 729 C C . ALA A 1 92 ? -8.016 13.658 0.309 1.00 96.12 92 ALA A C 1
ATOM 731 O O . ALA A 1 92 ? -7.709 14.223 1.357 1.00 96.12 92 ALA A O 1
ATOM 732 N N . TYR A 1 93 ? -8.273 12.348 0.262 1.00 97.44 93 TYR A N 1
ATOM 733 C CA . TYR A 1 93 ? -8.245 11.430 1.400 1.00 97.44 93 TYR A CA 1
ATOM 734 C C . TYR A 1 93 ? -6.986 10.551 1.406 1.00 97.44 93 TYR A C 1
ATOM 736 O O . TYR A 1 93 ? -6.996 9.488 2.021 1.00 97.44 93 TYR A O 1
ATOM 744 N N . SER A 1 94 ? -5.892 10.975 0.758 1.00 95.56 94 SER A N 1
ATOM 745 C CA . SER A 1 94 ? -4.646 10.197 0.595 1.00 95.56 94 SER A CA 1
ATOM 746 C C . SER A 1 94 ? -3.975 9.745 1.897 1.00 95.56 94 SER A C 1
ATOM 748 O O . SER A 1 94 ? -3.178 8.808 1.900 1.00 95.56 94 SER A O 1
ATOM 750 N N . LEU A 1 95 ? -4.325 10.367 3.026 1.00 96.12 95 LEU A N 1
ATOM 751 C CA . LEU A 1 95 ? -3.912 9.890 4.341 1.00 96.12 95 LEU A CA 1
ATOM 752 C C . LEU A 1 95 ? -4.520 8.511 4.663 1.00 96.12 95 LEU A C 1
ATOM 754 O O . LEU A 1 95 ? -3.853 7.680 5.271 1.00 96.12 95 LEU A O 1
ATOM 758 N N . HIS A 1 96 ? -5.753 8.257 4.223 1.00 98.00 96 HIS A N 1
ATOM 759 C CA . HIS A 1 96 ? -6.505 7.024 4.468 1.00 98.00 96 HIS A CA 1
ATOM 760 C C . HIS A 1 96 ? -6.584 6.112 3.240 1.00 98.00 96 HIS A C 1
ATOM 762 O O . HIS A 1 96 ? -6.649 4.897 3.394 1.00 98.00 96 HIS A O 1
ATOM 768 N N . VAL A 1 97 ? -6.614 6.686 2.03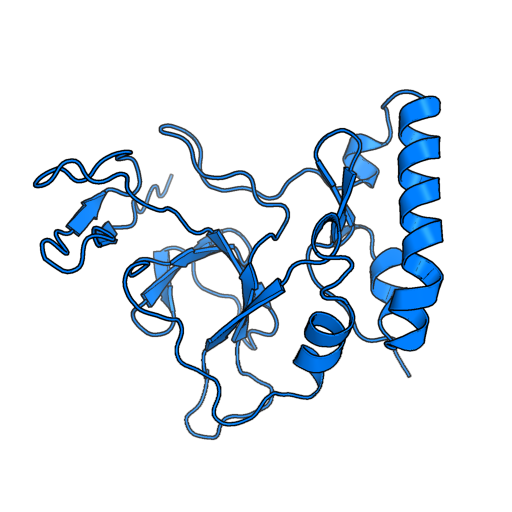6 1.00 98.12 97 VAL A N 1
ATOM 769 C CA . VAL A 1 97 ? -6.845 5.983 0.770 1.00 98.12 97 VAL A CA 1
ATOM 770 C C . VAL A 1 97 ? -5.532 5.911 -0.016 1.00 98.12 97 VAL A C 1
ATOM 772 O O . VAL A 1 97 ? -4.957 6.961 -0.320 1.00 98.12 97 VAL A O 1
ATOM 775 N N . PRO A 1 98 ? -5.056 4.712 -0.390 1.00 97.56 98 PRO A N 1
ATOM 776 C CA . PRO A 1 98 ? -3.828 4.581 -1.162 1.00 97.56 98 PRO A CA 1
ATOM 777 C C . PRO A 1 98 ? -4.009 5.204 -2.550 1.00 97.56 98 PRO A C 1
ATOM 779 O O . PRO A 1 98 ? -5.130 5.384 -3.022 1.00 97.56 98 PRO A O 1
ATOM 782 N N . GLN A 1 99 ? -2.915 5.587 -3.195 1.00 95.81 99 GLN A N 1
ATOM 783 C CA . GLN A 1 99 ? -2.948 6.339 -4.450 1.00 95.81 99 GLN A CA 1
ATOM 784 C C . GLN A 1 99 ? -2.458 5.482 -5.610 1.00 95.81 99 GLN A C 1
ATOM 786 O O . GLN A 1 99 ? -1.654 4.572 -5.428 1.00 95.81 99 GLN A O 1
ATOM 791 N N . VAL A 1 100 ? -2.943 5.767 -6.816 1.00 94.25 100 VAL A N 1
ATOM 792 C CA . VAL A 1 100 ? -2.506 5.041 -8.012 1.00 94.25 100 VAL A CA 1
ATOM 793 C C . VAL A 1 100 ? -1.075 5.427 -8.346 1.00 94.25 100 VAL A C 1
ATOM 795 O O . VAL A 1 100 ? -0.800 6.582 -8.656 1.00 94.25 100 VAL A O 1
ATOM 798 N N . TYR A 1 101 ? -0.190 4.436 -8.331 1.00 93.31 101 TYR A N 1
ATOM 799 C CA . TYR A 1 101 ? 1.196 4.594 -8.744 1.00 93.31 101 TYR A CA 1
ATOM 800 C C . TYR A 1 101 ? 1.386 4.295 -10.233 1.00 93.31 101 TYR A C 1
ATOM 802 O O . TYR A 1 101 ? 2.088 5.012 -10.941 1.00 93.31 101 TYR A O 1
ATOM 810 N N . GLY A 1 102 ? 0.756 3.227 -10.722 1.00 90.69 102 GLY A N 1
ATOM 811 C CA . GLY A 1 102 ? 0.888 2.796 -12.108 1.00 90.69 102 GLY A CA 1
ATOM 812 C C . GLY A 1 102 ? 0.024 1.585 -12.424 1.00 90.69 102 GLY A C 1
ATOM 813 O O . GLY A 1 102 ? -0.611 1.008 -11.542 1.00 90.69 102 GLY A O 1
ATOM 814 N N . ILE A 1 103 ? -0.004 1.208 -13.698 1.00 89.62 103 ILE A N 1
ATOM 815 C CA . ILE A 1 103 ? -0.744 0.043 -14.183 1.00 89.62 103 ILE A CA 1
ATOM 816 C C . ILE A 1 103 ? 0.223 -0.821 -14.976 1.00 89.62 103 ILE A C 1
ATOM 818 O O . ILE A 1 103 ? 0.933 -0.322 -15.847 1.00 89.62 103 ILE A O 1
ATOM 822 N N . VAL A 1 104 ? 0.250 -2.108 -14.656 1.00 88.62 104 VAL A N 1
ATOM 823 C CA . VAL A 1 104 ? 1.045 -3.104 -15.360 1.00 88.62 104 VAL A CA 1
ATOM 824 C C . VAL A 1 104 ? 0.125 -3.918 -16.266 1.00 88.62 104 VAL A C 1
ATOM 826 O O . VAL A 1 104 ? -0.781 -4.582 -15.752 1.00 88.62 104 VAL A O 1
ATOM 829 N N . PRO A 1 105 ? 0.339 -3.901 -17.591 1.00 83.81 105 PRO A N 1
ATOM 830 C CA . PRO A 1 105 ? -0.449 -4.717 -18.494 1.00 83.81 105 PRO A CA 1
ATOM 831 C C . PRO A 1 105 ? -0.073 -6.194 -18.343 1.00 83.81 105 PRO A C 1
ATOM 833 O O . PRO A 1 105 ? 1.104 -6.549 -18.406 1.00 83.81 105 PRO A O 1
ATOM 836 N N . MET A 1 106 ? -1.073 -7.059 -18.156 1.00 77.38 106 MET A N 1
ATOM 837 C CA . MET A 1 106 ? -0.860 -8.514 -18.023 1.00 77.38 106 MET A CA 1
ATOM 838 C C . MET A 1 106 ? -1.105 -9.277 -19.328 1.00 77.38 106 MET A C 1
ATOM 840 O O . MET A 1 106 ? -0.768 -10.453 -19.441 1.00 77.38 106 MET A O 1
ATOM 844 N N . SER A 1 107 ? -1.685 -8.620 -20.332 1.00 67.81 107 SER A N 1
ATOM 845 C CA . SER A 1 107 ? -1.844 -9.167 -21.674 1.00 67.81 107 SER A CA 1
ATOM 846 C C . SER A 1 107 ? -1.695 -8.067 -22.722 1.00 67.81 107 SER A C 1
ATOM 848 O O . SER A 1 107 ? -1.945 -6.892 -22.459 1.00 67.81 107 SER A O 1
ATOM 850 N N . VAL A 1 108 ? -1.331 -8.467 -23.941 1.00 57.53 108 VAL A N 1
ATOM 851 C CA . VAL A 1 108 ? -1.182 -7.568 -25.102 1.00 57.53 108 VAL A CA 1
ATOM 852 C C . VAL A 1 108 ? -2.512 -6.896 -25.487 1.00 57.53 108 VAL A C 1
ATOM 854 O O . VAL A 1 108 ? -2.530 -5.910 -26.212 1.00 57.53 108 VAL A O 1
ATOM 857 N N . ALA A 1 109 ? -3.641 -7.425 -25.004 1.00 56.69 109 ALA A N 1
ATOM 858 C CA . ALA A 1 109 ? -4.975 -6.919 -25.302 1.00 56.69 109 ALA A CA 1
ATOM 859 C C . ALA A 1 109 ? -5.481 -5.860 -24.299 1.00 56.69 109 ALA A C 1
ATOM 861 O O . ALA A 1 109 ? -6.627 -5.438 -24.437 1.00 56.69 109 ALA A O 1
ATOM 862 N N . HIS A 1 110 ? -4.671 -5.439 -23.311 1.00 55.50 110 HIS A N 1
ATOM 863 C CA . HIS A 1 110 ? -5.015 -4.397 -22.320 1.00 55.50 110 HIS A CA 1
ATOM 864 C C . HIS A 1 110 ? -6.423 -4.583 -21.719 1.00 55.50 110 HIS A C 1
ATOM 866 O O . HIS A 1 110 ? -7.292 -3.710 -21.764 1.00 55.50 110 HIS A O 1
ATOM 872 N N . THR A 1 111 ? -6.674 -5.800 -21.237 1.00 52.94 111 THR A N 1
ATOM 873 C CA . THR A 1 111 ? -7.952 -6.243 -20.658 1.00 52.94 111 THR A CA 1
ATOM 874 C C . THR A 1 111 ? -8.093 -5.846 -19.182 1.00 52.94 111 THR A C 1
ATOM 876 O O . THR A 1 111 ? -7.138 -5.406 -18.551 1.00 52.94 111 THR A O 1
ATOM 879 N N . GLU A 1 112 ? -9.251 -6.112 -18.565 1.00 55.72 112 GLU A N 1
ATOM 880 C CA . GLU A 1 112 ? -9.472 -5.941 -17.112 1.00 55.72 112 GLU A CA 1
ATOM 881 C C . GLU A 1 112 ? -8.485 -6.717 -16.207 1.00 55.72 112 GLU A C 1
ATOM 883 O O . GLU A 1 112 ? -8.428 -6.461 -15.005 1.00 55.72 112 GLU A O 1
ATOM 888 N N . ALA A 1 113 ? -7.682 -7.623 -16.770 1.00 65.06 113 ALA A N 1
ATOM 889 C CA . ALA A 1 113 ? -6.646 -8.387 -16.077 1.00 65.06 113 ALA A CA 1
ATOM 890 C C . ALA A 1 113 ? -5.359 -7.601 -15.748 1.00 65.06 113 ALA A C 1
ATOM 892 O O . ALA A 1 113 ? -4.437 -8.181 -15.180 1.00 65.06 113 ALA A O 1
ATOM 893 N N . ASP A 1 114 ? -5.257 -6.317 -16.110 1.00 85.00 114 ASP A N 1
ATOM 894 C CA . ASP A 1 114 ? -4.091 -5.500 -15.754 1.00 85.00 114 ASP A CA 1
ATOM 895 C C . ASP A 1 114 ? -3.904 -5.433 -14.228 1.00 85.00 114 ASP A C 1
ATOM 897 O O . ASP A 1 114 ? -4.875 -5.468 -13.470 1.00 85.00 114 ASP A O 1
ATOM 901 N N . VAL A 1 115 ? -2.670 -5.277 -13.759 1.00 90.75 115 VAL A N 1
ATOM 902 C CA . VAL A 1 115 ? -2.372 -5.116 -12.331 1.00 90.75 115 VAL A CA 1
ATOM 903 C C . VAL A 1 115 ? -2.281 -3.632 -12.002 1.00 90.75 115 VAL A C 1
ATOM 905 O O . VAL A 1 115 ? -1.464 -2.904 -12.563 1.00 90.75 115 VAL A O 1
ATOM 908 N N . LEU A 1 116 ? -3.126 -3.167 -11.085 1.00 92.50 116 LEU A N 1
ATOM 909 C CA . LEU A 1 116 ? -3.046 -1.817 -10.536 1.00 92.50 116 LEU A CA 1
ATOM 910 C C . LEU A 1 116 ? -2.030 -1.799 -9.394 1.00 92.50 116 LEU A C 1
ATOM 912 O O . LEU A 1 116 ? -2.153 -2.573 -8.449 1.00 92.50 116 LEU A O 1
ATOM 916 N N . LEU A 1 117 ? -1.052 -0.902 -9.466 1.00 94.81 117 LEU A N 1
ATOM 917 C CA . LEU A 1 117 ? -0.081 -0.682 -8.403 1.00 94.81 117 LEU A CA 1
ATOM 918 C C . LEU A 1 117 ? -0.471 0.552 -7.596 1.00 94.81 117 LEU A C 1
ATOM 920 O O . LEU A 1 117 ? -0.672 1.632 -8.160 1.00 94.81 117 LEU A O 1
ATOM 924 N N . LEU A 1 118 ? -0.555 0.391 -6.280 1.00 96.19 118 LEU A N 1
ATOM 925 C CA . LEU A 1 118 ? -0.948 1.436 -5.345 1.00 96.19 118 LEU A CA 1
ATOM 926 C C . LEU A 1 118 ? 0.219 1.835 -4.443 1.00 96.19 118 LEU A C 1
ATOM 928 O O . LEU A 1 118 ? 0.785 0.987 -3.757 1.00 96.19 118 LEU A O 1
ATOM 932 N N . GLU A 1 119 ? 0.548 3.124 -4.409 1.00 95.38 119 GLU A N 1
ATOM 933 C CA . GLU A 1 119 ? 1.462 3.702 -3.421 1.00 95.38 119 GLU A CA 1
ATOM 934 C C . GLU A 1 119 ? 0.712 4.204 -2.180 1.00 95.38 119 GLU A C 1
ATOM 936 O O . GLU A 1 119 ? -0.512 4.348 -2.177 1.00 95.38 119 GLU A O 1
ATOM 941 N N . HIS A 1 120 ? 1.459 4.464 -1.103 1.00 94.81 120 HIS A N 1
ATOM 942 C CA . HIS A 1 120 ? 0.919 4.824 0.217 1.00 94.81 120 HIS A CA 1
ATOM 943 C C . HIS A 1 120 ? -0.029 3.775 0.823 1.00 94.81 120 HIS A C 1
ATOM 945 O O . HIS A 1 120 ? -0.794 4.082 1.738 1.00 94.81 120 HIS A O 1
ATOM 951 N N . ALA A 1 121 ? 0.036 2.531 0.342 1.00 95.69 121 ALA A N 1
ATOM 952 C CA . ALA A 1 121 ? -0.603 1.402 0.996 1.00 95.69 121 ALA A CA 1
ATOM 953 C C . ALA A 1 121 ? -0.010 1.194 2.407 1.00 95.69 121 ALA A C 1
ATOM 955 O O . ALA A 1 121 ? 1.160 1.518 2.634 1.00 95.69 121 ALA A O 1
ATOM 956 N N . PRO A 1 122 ? -0.791 0.659 3.362 1.00 96.56 122 PRO A N 1
ATOM 957 C CA . PRO A 1 122 ? -0.367 0.427 4.741 1.00 96.56 122 PRO A CA 1
ATOM 958 C C . PRO A 1 122 ? 0.636 -0.733 4.840 1.00 96.56 122 PRO A C 1
ATOM 960 O O . PRO A 1 122 ? 0.311 -1.830 5.297 1.00 96.56 122 PRO A O 1
ATOM 963 N N . ILE A 1 123 ? 1.863 -0.473 4.394 1.00 96.12 123 ILE A N 1
ATOM 964 C CA . ILE A 1 123 ? 2.997 -1.395 4.341 1.00 96.12 123 ILE A CA 1
ATOM 965 C C . ILE A 1 123 ? 4.116 -0.812 5.210 1.00 96.12 123 ILE A C 1
ATOM 967 O O . ILE A 1 123 ? 4.506 0.342 5.034 1.00 96.12 123 ILE A O 1
ATOM 971 N N . TYR A 1 124 ? 4.654 -1.603 6.135 1.00 91.94 124 TYR A N 1
ATOM 972 C CA . TYR A 1 124 ? 5.925 -1.286 6.773 1.00 91.94 124 TYR A CA 1
ATOM 973 C C . TYR A 1 124 ? 7.056 -1.500 5.773 1.00 91.94 124 TYR A C 1
ATOM 975 O O . TYR A 1 124 ? 7.194 -2.584 5.203 1.00 91.94 124 TYR A O 1
ATOM 983 N N . GLU A 1 125 ? 7.873 -0.470 5.563 1.00 83.94 125 GLU A N 1
ATOM 984 C CA . GLU A 1 125 ? 9.066 -0.598 4.734 1.00 83.94 125 GLU A CA 1
ATOM 985 C C . GLU A 1 125 ? 10.035 -1.623 5.335 1.00 83.94 125 GLU A C 1
ATOM 987 O O . GLU A 1 125 ? 10.236 -1.671 6.550 1.00 83.94 125 GLU A O 1
ATOM 992 N N . ALA A 1 126 ? 10.670 -2.418 4.471 1.00 74.62 126 ALA A N 1
ATOM 993 C CA . ALA A 1 126 ? 11.715 -3.341 4.894 1.00 74.62 126 ALA A CA 1
ATOM 994 C C . ALA A 1 126 ? 12.910 -2.562 5.470 1.00 74.62 126 ALA A C 1
ATOM 996 O O . ALA A 1 126 ? 13.573 -1.784 4.761 1.00 74.62 126 ALA A O 1
ATOM 997 N N . ASP A 1 127 ? 13.208 -2.787 6.749 1.00 67.50 127 ASP A N 1
ATOM 998 C CA . ASP A 1 127 ? 14.448 -2.314 7.347 1.00 67.50 127 ASP A CA 1
ATOM 999 C C . ASP A 1 127 ? 15.614 -3.261 7.009 1.00 67.50 127 ASP A C 1
ATOM 1001 O O . ASP A 1 127 ? 15.524 -4.145 6.162 1.00 67.50 127 ASP A O 1
ATOM 1005 N N . THR A 1 128 ? 16.776 -3.039 7.613 1.00 54.22 128 THR A N 1
ATOM 1006 C CA . THR A 1 128 ? 17.987 -3.834 7.353 1.00 54.22 128 THR A CA 1
ATOM 1007 C C . THR A 1 128 ? 17.865 -5.323 7.715 1.00 54.22 12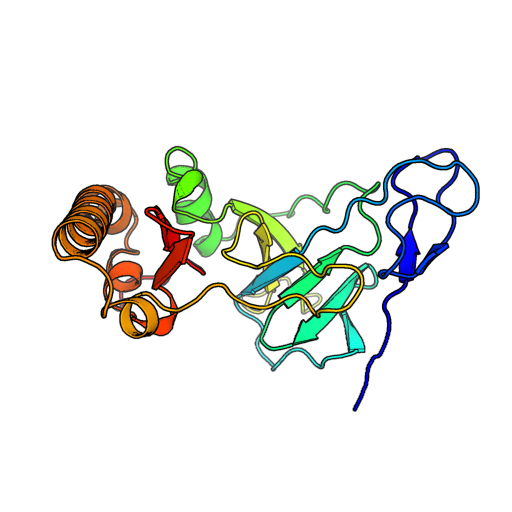8 THR A C 1
ATOM 1009 O O . THR A 1 128 ? 18.760 -6.087 7.362 1.00 54.22 128 THR A O 1
ATOM 1012 N N . SER A 1 129 ? 16.799 -5.734 8.407 1.00 51.00 129 SER A N 1
ATOM 1013 C CA . SER A 1 129 ? 16.608 -7.075 8.974 1.00 51.00 129 SER A CA 1
ATOM 1014 C C . SER A 1 129 ? 15.214 -7.674 8.765 1.00 51.00 129 SER A C 1
ATOM 1016 O O . SER A 1 129 ? 15.067 -8.886 8.913 1.00 51.00 129 SER A O 1
ATOM 1018 N N . ALA A 1 130 ? 14.208 -6.863 8.437 1.00 64.31 130 ALA A N 1
ATOM 1019 C CA . ALA A 1 130 ? 12.825 -7.294 8.275 1.00 64.31 130 ALA A CA 1
ATOM 1020 C C . ALA A 1 130 ? 12.345 -7.108 6.834 1.00 64.31 130 ALA A C 1
ATOM 1022 O O . ALA A 1 130 ? 12.671 -6.119 6.186 1.00 64.31 130 ALA A O 1
ATOM 1023 N N . GLU A 1 131 ? 11.548 -8.054 6.341 1.00 81.88 131 GLU A N 1
ATOM 1024 C CA . GLU A 1 131 ? 10.861 -7.922 5.057 1.00 81.88 131 GLU A CA 1
ATOM 1025 C C . GLU A 1 131 ? 9.700 -6.925 5.159 1.00 81.88 131 GLU A C 1
ATOM 1027 O O . GLU A 1 131 ? 9.132 -6.714 6.233 1.00 81.88 131 GLU A O 1
ATOM 1032 N N . ALA A 1 132 ? 9.328 -6.323 4.028 1.00 89.50 132 ALA A N 1
ATOM 1033 C CA . ALA A 1 132 ? 8.145 -5.477 3.969 1.00 89.50 132 ALA A CA 1
ATOM 1034 C C . ALA A 1 132 ? 6.894 -6.303 4.304 1.00 89.50 132 ALA A C 1
ATOM 1036 O O . ALA A 1 132 ? 6.698 -7.403 3.776 1.00 89.50 132 ALA A O 1
ATOM 1037 N N . THR A 1 133 ? 6.061 -5.772 5.193 1.00 93.25 133 THR A N 1
ATOM 1038 C CA . THR A 1 133 ? 4.873 -6.454 5.725 1.00 93.25 133 THR A CA 1
ATOM 1039 C C . THR A 1 133 ? 3.702 -5.491 5.807 1.00 93.25 133 THR A C 1
ATOM 1041 O O . THR A 1 133 ? 3.886 -4.281 5.935 1.00 93.25 133 THR A O 1
ATOM 1044 N N . LEU A 1 134 ? 2.481 -6.016 5.735 1.00 95.75 134 LEU A N 1
ATOM 1045 C CA . LEU A 1 134 ? 1.288 -5.205 5.944 1.00 95.75 134 LEU A CA 1
ATOM 1046 C C . LEU A 1 134 ? 1.208 -4.722 7.394 1.00 95.75 134 LEU A C 1
ATOM 1048 O O . LEU A 1 134 ? 1.501 -5.462 8.335 1.00 95.75 134 LEU A O 1
ATOM 1052 N N . MET A 1 135 ? 0.739 -3.491 7.573 1.00 96.12 135 MET A N 1
ATOM 1053 C CA . MET A 1 135 ? 0.350 -2.999 8.890 1.00 96.12 135 MET A CA 1
ATOM 1054 C C . MET A 1 135 ? -0.800 -3.853 9.461 1.00 96.12 135 MET A C 1
ATOM 1056 O O . MET A 1 135 ? -1.522 -4.522 8.703 1.00 96.12 135 MET A O 1
ATOM 1060 N N . PRO A 1 136 ? -1.005 -3.848 10.792 1.00 96.38 136 PRO A N 1
ATOM 1061 C CA . PRO A 1 136 ? -2.004 -4.696 11.425 1.00 96.38 136 PRO A CA 1
ATOM 1062 C C . PRO A 1 136 ? -3.412 -4.394 10.923 1.00 96.38 136 PRO A C 1
ATOM 1064 O O . PRO A 1 136 ? -3.768 -3.240 10.676 1.00 96.38 136 PRO A O 1
ATOM 1067 N N . GLU A 1 137 ? -4.233 -5.434 10.826 1.00 97.94 137 GLU A N 1
ATOM 1068 C CA . GLU A 1 137 ? -5.671 -5.263 10.644 1.00 97.94 137 GLU A CA 1
ATOM 1069 C C . GLU A 1 137 ? -6.274 -4.541 11.850 1.00 97.94 137 GLU A C 1
ATOM 1071 O O . GLU A 1 137 ? -5.884 -4.781 12.997 1.00 97.94 137 GLU A O 1
ATOM 1076 N N . LEU A 1 138 ? -7.271 -3.692 11.603 1.00 97.56 138 LEU A N 1
ATOM 1077 C CA . LEU A 1 138 ? -7.988 -2.972 12.656 1.00 97.56 138 LEU A CA 1
ATOM 1078 C C . LEU A 1 138 ? -8.539 -3.930 13.723 1.00 97.56 138 LEU A C 1
ATOM 1080 O O . LEU A 1 138 ? -8.451 -3.640 14.914 1.00 97.56 138 LEU A O 1
ATOM 1084 N N . ALA A 1 139 ? -9.070 -5.082 13.301 1.00 96.12 139 ALA A N 1
ATOM 1085 C CA . ALA A 1 139 ? -9.603 -6.100 14.204 1.00 96.12 139 ALA A CA 1
ATOM 1086 C C . ALA A 1 139 ? -8.519 -6.687 15.123 1.00 96.12 139 ALA A C 1
ATOM 1088 O O . ALA A 1 139 ? -8.747 -6.845 16.322 1.00 96.12 139 ALA A O 1
ATOM 1089 N N . ALA A 1 140 ? -7.321 -6.944 14.590 1.00 96.44 140 ALA A N 1
ATOM 1090 C CA . ALA A 1 140 ? -6.190 -7.432 15.378 1.00 96.44 140 ALA A CA 1
ATOM 1091 C C . ALA A 1 140 ? -5.686 -6.374 16.378 1.00 96.44 140 ALA A C 1
ATOM 1093 O O . ALA A 1 140 ? -5.254 -6.712 17.478 1.00 96.44 140 ALA A O 1
ATOM 1094 N N . ALA A 1 141 ? -5.793 -5.091 16.028 1.00 95.38 141 ALA A N 1
ATOM 1095 C CA . ALA A 1 141 ? -5.434 -3.969 16.892 1.00 95.38 141 ALA A CA 1
ATOM 1096 C C . ALA A 1 141 ? -6.578 -3.508 17.820 1.00 95.38 141 ALA A C 1
ATOM 1098 O O . ALA A 1 141 ? -6.427 -2.535 18.560 1.00 95.38 141 ALA A O 1
ATOM 1099 N N . TRP A 1 142 ? -7.735 -4.175 17.828 1.00 95.25 142 TRP A N 1
ATOM 1100 C CA . TRP A 1 142 ? -8.913 -3.649 18.521 1.00 95.25 142 TRP A CA 1
ATOM 1101 C C . TRP A 1 142 ? -8.725 -3.513 20.039 1.00 95.25 142 TRP A C 1
ATOM 1103 O O . TRP A 1 142 ? -9.292 -2.609 20.643 1.00 95.25 142 TRP A O 1
ATOM 1113 N N . GLY A 1 143 ? -7.877 -4.340 20.659 1.00 95.19 143 GLY A N 1
ATOM 1114 C CA . GLY A 1 143 ? -7.609 -4.350 22.108 1.00 95.19 143 GLY A CA 1
ATOM 1115 C C . GLY A 1 143 ? -6.917 -3.104 22.695 1.00 95.19 143 GLY A C 1
ATOM 1116 O O . GLY A 1 143 ? -6.544 -3.117 23.866 1.00 95.19 143 GLY A O 1
ATOM 1117 N N . HIS A 1 144 ? -6.720 -2.037 21.915 1.00 94.75 144 HIS A N 1
ATOM 1118 C CA . HIS A 1 144 ? -6.208 -0.751 22.396 1.00 94.75 144 HIS A CA 1
ATOM 1119 C C . HIS A 1 144 ? -7.246 0.029 23.243 1.00 94.75 144 HIS A C 1
ATOM 1121 O O . HIS A 1 144 ? -8.351 -0.435 23.507 1.00 94.75 144 HIS A O 1
ATOM 1127 N N . SER A 1 145 ? -6.887 1.226 23.728 1.00 95.81 145 SER A N 1
ATOM 1128 C CA . SER A 1 145 ? -7.751 2.008 24.628 1.00 95.81 145 SER A CA 1
ATOM 1129 C C . SER A 1 145 ? -9.086 2.415 23.988 1.00 95.81 145 SER A C 1
ATOM 1131 O O . SER A 1 145 ? -9.162 2.650 22.783 1.00 95.81 145 SER A O 1
ATOM 1133 N N . ALA A 1 146 ? -10.129 2.606 24.804 1.00 96.94 146 ALA A N 1
ATOM 1134 C CA . ALA A 1 146 ? -11.449 3.043 24.330 1.00 96.94 146 ALA A CA 1
ATOM 1135 C C . ALA A 1 146 ? -11.395 4.349 23.513 1.00 96.94 146 ALA A C 1
ATOM 1137 O O . ALA A 1 146 ? -12.073 4.485 22.497 1.00 96.94 146 ALA A O 1
ATOM 1138 N N . LEU A 1 147 ? -10.530 5.294 23.903 1.00 97.38 147 LEU A N 1
ATOM 1139 C CA . LEU A 1 147 ? -10.309 6.527 23.143 1.00 97.38 147 LEU A CA 1
ATOM 1140 C C . LEU A 1 147 ? -9.713 6.246 21.753 1.00 97.38 147 LEU A C 1
ATOM 1142 O O . LEU A 1 147 ? -10.087 6.895 20.778 1.00 97.38 147 LEU A O 1
ATOM 1146 N N . ARG A 1 148 ? -8.806 5.264 21.647 1.00 97.19 148 ARG A N 1
ATOM 1147 C CA . ARG A 1 148 ? -8.226 4.833 20.368 1.00 97.19 148 ARG A CA 1
ATOM 1148 C C . ARG A 1 148 ? -9.290 4.206 19.468 1.00 97.19 148 ARG A C 1
ATOM 1150 O O . ARG A 1 148 ? -9.383 4.598 18.309 1.00 97.19 148 ARG A O 1
ATOM 1157 N N . GLN A 1 149 ? -10.104 3.304 20.018 1.00 97.94 149 GLN A N 1
ATOM 1158 C CA . GLN A 1 149 ? -11.216 2.662 19.310 1.00 97.94 149 GLN A CA 1
ATOM 1159 C C . GLN A 1 149 ? -12.213 3.699 18.780 1.00 97.94 149 GLN A C 1
ATOM 1161 O O . GLN A 1 149 ? -12.548 3.683 17.598 1.00 97.94 149 GLN A O 1
ATOM 1166 N N . LEU A 1 150 ? -12.633 4.647 19.627 1.00 98.12 150 LEU A N 1
ATOM 1167 C CA . LEU A 1 150 ? -13.554 5.716 19.239 1.00 98.12 150 LEU A CA 1
ATOM 1168 C C . LEU A 1 150 ? -12.980 6.586 18.114 1.00 98.12 150 LEU A C 1
ATOM 1170 O O . LEU A 1 150 ? -13.687 6.913 17.166 1.00 98.12 150 LEU A O 1
ATOM 1174 N N . ASN A 1 151 ? -11.692 6.924 18.191 1.00 98.25 151 ASN A N 1
ATOM 1175 C CA . ASN A 1 151 ? -11.011 7.674 17.141 1.00 98.25 151 ASN A CA 1
ATOM 1176 C C . ASN A 1 151 ? -10.985 6.915 15.798 1.00 98.25 151 ASN A C 1
ATOM 1178 O O . ASN A 1 151 ? -11.231 7.522 14.757 1.00 98.25 151 ASN A O 1
ATOM 1182 N N . TRP A 1 152 ? -10.736 5.600 15.796 1.00 98.25 152 TRP A N 1
ATOM 1183 C CA . TRP A 1 152 ? -10.801 4.807 14.563 1.00 98.25 152 TRP A CA 1
ATOM 1184 C C . TRP A 1 152 ? -12.217 4.736 13.989 1.00 98.25 152 TRP A C 1
ATOM 1186 O O . TRP A 1 152 ? -12.398 4.944 12.791 1.00 98.25 152 TRP A O 1
ATOM 1196 N N . LEU A 1 153 ? -13.226 4.510 14.834 1.00 98.00 153 LEU A N 1
ATOM 1197 C CA . LEU A 1 153 ? -14.629 4.516 14.409 1.00 98.00 153 LEU A CA 1
ATOM 1198 C C . LEU A 1 153 ? -15.035 5.867 13.817 1.00 98.00 153 LEU A C 1
ATOM 1200 O O . LEU A 1 153 ? -15.733 5.911 12.807 1.00 98.00 153 LEU A O 1
ATOM 1204 N N . TRP A 1 154 ? -14.565 6.966 14.409 1.00 98.31 154 TRP A N 1
ATOM 1205 C CA . TRP A 1 154 ? -14.828 8.303 13.893 1.00 98.31 154 TRP A CA 1
ATOM 1206 C C . TRP A 1 154 ? -14.222 8.505 12.499 1.00 98.31 154 TRP A C 1
ATOM 1208 O O . TRP A 1 154 ? -14.912 8.993 11.610 1.00 98.31 154 TRP A O 1
ATOM 1218 N N . GLN A 1 155 ? -12.983 8.063 12.265 1.00 98.31 155 GLN A N 1
ATOM 1219 C CA . GLN A 1 155 ? -12.369 8.121 10.932 1.00 98.31 155 GLN A CA 1
ATOM 1220 C C . GLN A 1 155 ? -13.134 7.275 9.907 1.00 98.31 155 GLN A C 1
ATOM 1222 O O . GLN A 1 155 ? -13.400 7.751 8.807 1.00 98.31 155 GLN A O 1
ATOM 1227 N N . ILE A 1 156 ? -13.553 6.059 10.275 1.00 98.19 156 ILE A N 1
ATOM 1228 C CA . ILE A 1 156 ? -14.383 5.204 9.409 1.00 98.19 156 ILE A CA 1
ATOM 1229 C C . ILE A 1 156 ? -15.697 5.911 9.053 1.00 98.19 156 ILE A C 1
ATOM 1231 O O . ILE A 1 156 ? -16.097 5.910 7.892 1.00 98.19 156 ILE A O 1
ATOM 1235 N N . ALA A 1 157 ? -16.340 6.568 10.022 1.00 98.00 157 ALA A N 1
ATOM 1236 C CA . ALA A 1 157 ? -17.563 7.327 9.780 1.00 98.00 157 ALA A CA 1
ATOM 1237 C C . ALA A 1 157 ? -17.340 8.512 8.820 1.00 98.00 157 ALA A C 1
ATOM 1239 O O . ALA A 1 157 ? -18.158 8.727 7.929 1.00 98.00 157 ALA A O 1
ATOM 1240 N N . GLN A 1 158 ? -16.228 9.248 8.949 1.00 98.00 158 GLN A N 1
ATOM 1241 C CA . GLN A 1 158 ? -15.886 10.352 8.037 1.00 98.00 158 GLN A CA 1
ATOM 1242 C C . GLN A 1 158 ? -15.587 9.875 6.608 1.00 98.00 158 GLN A C 1
ATOM 1244 O O . GLN A 1 158 ? -15.852 10.596 5.649 1.00 98.00 158 GLN A O 1
ATOM 1249 N N . LEU A 1 159 ? -15.058 8.659 6.450 1.00 98.25 159 LEU A N 1
ATOM 1250 C CA . LEU A 1 159 ? -14.797 8.057 5.141 1.00 98.25 159 LEU A CA 1
ATOM 1251 C C . LEU A 1 159 ? -16.063 7.505 4.473 1.00 98.25 159 LEU A C 1
ATOM 1253 O O . LEU A 1 159 ? -16.063 7.274 3.267 1.00 98.25 159 LEU A O 1
ATOM 1257 N N . TRP A 1 160 ? -17.150 7.299 5.217 1.00 98.00 160 TRP A N 1
ATOM 1258 C CA . TRP A 1 160 ? -18.331 6.609 4.703 1.00 98.00 160 TRP A CA 1
ATOM 1259 C C . TRP A 1 160 ? -18.999 7.332 3.529 1.00 98.00 160 TRP A C 1
ATOM 1261 O O . TRP A 1 160 ? -19.234 6.742 2.476 1.00 98.00 160 TRP A O 1
ATOM 1271 N N . GLU A 1 161 ? -19.296 8.619 3.700 1.00 97.88 161 GLU A N 1
ATOM 1272 C CA . GLU A 1 161 ? -19.949 9.442 2.680 1.00 97.88 161 GLU A CA 1
ATOM 1273 C C . GLU A 1 161 ? -19.120 9.578 1.385 1.00 97.88 161 GLU A C 1
ATOM 1275 O O . GLU A 1 161 ? -19.667 9.280 0.317 1.00 97.88 161 GLU A O 1
ATOM 1280 N N . PRO A 1 162 ? -17.822 9.949 1.424 1.00 98.06 162 PRO A N 1
ATOM 1281 C CA . PRO A 1 162 ? -17.030 10.055 0.203 1.00 98.06 162 PRO A CA 1
ATOM 1282 C C . PRO A 1 162 ? -16.863 8.706 -0.508 1.00 98.06 162 PRO A C 1
ATOM 1284 O O . PRO A 1 162 ? -16.992 8.657 -1.728 1.00 98.06 162 PRO A O 1
ATOM 1287 N N . LEU A 1 163 ? -16.663 7.597 0.216 1.00 98.31 163 LEU A N 1
ATOM 1288 C CA . LEU A 1 163 ? -16.565 6.274 -0.414 1.00 98.31 163 LEU A CA 1
ATOM 1289 C C . LEU A 1 163 ? -17.902 5.811 -1.011 1.00 98.31 163 LEU A C 1
ATOM 1291 O O . LEU A 1 163 ? -17.911 5.177 -2.063 1.00 98.31 163 LEU A O 1
ATOM 1295 N N . SER A 1 164 ? -19.030 6.142 -0.379 1.00 98.00 164 SER A N 1
ATOM 1296 C CA . SER A 1 164 ? -20.360 5.802 -0.895 1.00 98.00 164 SER A CA 1
ATOM 1297 C C . SER A 1 164 ? -20.691 6.550 -2.184 1.00 98.00 164 SER A C 1
ATOM 1299 O O . SER A 1 164 ? -21.224 5.941 -3.110 1.00 98.00 164 SER A O 1
ATOM 1301 N N . ARG A 1 165 ? -20.325 7.835 -2.290 1.00 97.56 165 ARG A N 1
ATOM 1302 C CA . ARG A 1 165 ? -20.463 8.602 -3.544 1.00 97.56 165 ARG A CA 1
ATOM 1303 C C . ARG A 1 165 ? -19.692 7.977 -4.702 1.00 97.56 165 ARG A C 1
ATOM 1305 O O . ARG A 1 165 ? -20.113 8.085 -5.849 1.00 97.56 165 ARG A O 1
ATOM 1312 N N . GLU A 1 166 ? -18.584 7.326 -4.381 1.00 97.44 166 GLU A N 1
ATOM 1313 C CA . GLU A 1 166 ? -17.697 6.669 -5.334 1.00 97.44 166 GLU A CA 1
ATOM 1314 C C . GLU A 1 166 ? -18.027 5.186 -5.564 1.00 97.44 166 GLU A C 1
ATOM 1316 O O . GLU A 1 166 ? -17.339 4.522 -6.338 1.00 97.44 166 GLU A O 1
ATOM 1321 N N . GLY A 1 167 ? -19.079 4.663 -4.921 1.00 97.38 167 GLY A N 1
ATOM 1322 C CA . GLY A 1 167 ? -19.514 3.272 -5.064 1.00 97.38 167 GLY A CA 1
ATOM 1323 C C . GLY A 1 167 ? -18.499 2.254 -4.537 1.00 97.38 167 GLY A C 1
ATOM 1324 O O . GLY A 1 167 ? -18.362 1.173 -5.111 1.00 97.38 167 GLY A O 1
ATOM 1325 N N . VAL A 1 168 ? -17.744 2.610 -3.494 1.00 97.88 168 VAL A N 1
ATOM 1326 C CA . VAL A 1 168 ? -16.704 1.766 -2.875 1.00 97.88 168 VAL A CA 1
ATOM 1327 C C . VAL A 1 168 ? -16.842 1.678 -1.346 1.00 97.88 168 VAL A C 1
ATOM 1329 O O . VAL A 1 168 ? -15.874 1.384 -0.637 1.00 97.88 168 VAL A O 1
ATOM 1332 N N . ALA A 1 169 ? -18.030 1.945 -0.796 1.00 97.75 169 ALA A N 1
ATOM 1333 C CA . ALA A 1 169 ? -18.268 1.955 0.654 1.00 97.75 169 ALA A CA 1
ATOM 1334 C C . ALA A 1 169 ? -18.082 0.577 1.311 1.00 97.75 169 ALA A C 1
ATOM 1336 O O . ALA A 1 169 ? -17.659 0.491 2.464 1.00 97.75 169 ALA A O 1
ATOM 1337 N N . SER A 1 170 ? -18.312 -0.508 0.571 1.00 96.56 170 SER A N 1
ATOM 1338 C CA . SER A 1 170 ? -18.079 -1.893 0.998 1.00 96.56 170 SER A CA 1
ATOM 1339 C C . SER A 1 170 ? -16.630 -2.170 1.415 1.00 96.56 170 SER A C 1
ATOM 1341 O O . SER A 1 170 ? -16.376 -3.106 2.182 1.00 96.56 170 SER A O 1
ATOM 1343 N N . THR A 1 171 ? -15.684 -1.321 1.000 1.00 97.56 171 THR A N 1
ATOM 1344 C CA . THR A 1 171 ? -14.305 -1.314 1.507 1.00 97.56 171 THR A CA 1
ATOM 1345 C C . THR A 1 171 ? -14.267 -1.202 3.033 1.00 97.56 171 THR A C 1
ATOM 1347 O O . THR A 1 171 ? -13.569 -1.974 3.687 1.00 97.56 171 THR A O 1
ATOM 1350 N N . LEU A 1 172 ? -15.077 -0.310 3.619 1.00 97.56 172 LEU A N 1
ATOM 1351 C CA . LEU A 1 172 ? -15.141 -0.078 5.071 1.00 97.56 172 LEU A CA 1
ATOM 1352 C C . LEU A 1 172 ? -15.767 -1.246 5.841 1.00 97.56 172 LEU A C 1
ATOM 1354 O O . LEU A 1 172 ? -15.666 -1.313 7.061 1.00 97.56 172 LEU A O 1
ATOM 1358 N N . LEU A 1 173 ? -16.424 -2.162 5.133 1.00 95.50 173 LEU A N 1
ATOM 1359 C CA . LEU A 1 173 ? -17.072 -3.340 5.701 1.00 95.50 173 LEU A CA 1
ATOM 1360 C C . LEU A 1 173 ? -16.252 -4.617 5.512 1.00 95.50 173 LEU A C 1
ATOM 1362 O O . LEU A 1 173 ? -16.678 -5.680 5.955 1.00 95.50 173 LEU A O 1
ATOM 1366 N N . THR A 1 174 ? -15.090 -4.532 4.860 1.00 96.56 174 THR A N 1
ATOM 1367 C CA . THR A 1 174 ? -14.211 -5.678 4.615 1.00 96.56 174 THR A CA 1
ATOM 1368 C C . THR A 1 174 ? -13.031 -5.626 5.595 1.00 96.56 174 THR A C 1
ATOM 1370 O O . THR A 1 174 ? -12.102 -4.849 5.371 1.00 96.56 174 THR A O 1
ATOM 1373 N N . PRO A 1 175 ? -13.012 -6.442 6.672 1.00 94.12 175 PRO A N 1
ATOM 1374 C CA . PRO A 1 175 ? -12.022 -6.304 7.746 1.00 94.12 175 PRO A CA 1
ATOM 1375 C C . PRO A 1 175 ? -10.564 -6.399 7.283 1.00 94.12 175 PRO A C 1
ATOM 1377 O O . PRO A 1 175 ? -9.717 -5.664 7.779 1.00 94.12 175 PRO A O 1
ATOM 1380 N N . THR A 1 176 ? -10.282 -7.240 6.285 1.00 95.81 176 THR A N 1
ATOM 1381 C CA . THR A 1 176 ? -8.929 -7.449 5.743 1.00 95.81 176 THR A CA 1
ATOM 1382 C C . THR A 1 176 ? -8.368 -6.230 4.998 1.00 95.81 176 THR A C 1
ATOM 1384 O O . THR A 1 176 ? -7.152 -6.139 4.796 1.00 95.81 176 THR A O 1
ATOM 1387 N N . LEU A 1 177 ? -9.233 -5.280 4.614 1.00 97.62 177 LEU A N 1
ATOM 1388 C CA . LEU A 1 177 ? -8.865 -4.032 3.937 1.00 97.62 177 LEU A CA 1
ATOM 1389 C C . LEU A 1 177 ? -8.653 -2.863 4.906 1.00 97.62 177 LEU A C 1
ATOM 1391 O O . LEU A 1 177 ? -8.072 -1.855 4.510 1.00 97.62 177 LEU A O 1
ATOM 1395 N N . LEU A 1 178 ? -9.092 -2.990 6.162 1.00 98.12 178 LEU A N 1
ATOM 1396 C CA . LEU A 1 178 ? -8.920 -1.974 7.198 1.00 98.12 178 LEU A CA 1
ATOM 1397 C C . LEU A 1 178 ? -7.642 -2.240 7.988 1.00 98.12 178 LEU A C 1
ATOM 1399 O O . LEU A 1 178 ? -7.576 -3.168 8.797 1.00 98.12 178 LEU A O 1
ATOM 1403 N N . ARG A 1 179 ? -6.634 -1.395 7.788 1.00 98.00 179 ARG A N 1
ATOM 1404 C CA . ARG A 1 179 ? -5.359 -1.441 8.506 1.00 98.00 179 ARG A CA 1
ATOM 1405 C C . ARG A 1 179 ? -5.216 -0.248 9.442 1.00 98.00 179 ARG A C 1
ATOM 1407 O O . ARG A 1 179 ? -5.922 0.753 9.302 1.00 98.00 179 ARG A O 1
ATOM 1414 N N . VAL A 1 180 ? -4.297 -0.346 10.399 1.00 97.44 180 VAL A N 1
ATOM 1415 C CA . VAL A 1 180 ? -4.009 0.751 11.331 1.00 97.44 180 VAL A CA 1
ATOM 1416 C C . VAL A 1 180 ? -2.540 1.142 11.356 1.00 97.44 180 VAL A C 1
ATOM 1418 O O . VAL A 1 180 ? -1.650 0.302 11.438 1.00 97.44 180 VAL A O 1
ATOM 1421 N N . GLU A 1 181 ? -2.305 2.450 11.377 1.00 95.44 181 GLU A N 1
ATOM 1422 C CA . GLU A 1 181 ? -1.002 3.064 11.613 1.00 95.44 181 GLU A CA 1
ATOM 1423 C C . GLU A 1 181 ? -1.101 3.943 12.865 1.00 95.44 181 GLU A C 1
ATOM 1425 O O . GLU A 1 181 ? -1.455 5.124 12.822 1.00 95.44 181 GLU A O 1
ATOM 1430 N N . GLY A 1 182 ? -0.892 3.338 14.035 1.00 93.94 182 GLY A N 1
ATOM 1431 C CA . GLY A 1 182 ? -1.102 4.023 15.309 1.00 93.94 182 GLY A CA 1
ATOM 1432 C C . GLY A 1 182 ? -2.558 4.479 15.485 1.00 93.94 182 GLY A C 1
ATOM 1433 O O . GLY A 1 182 ? -3.449 3.672 15.723 1.00 93.94 182 GLY A O 1
ATOM 1434 N N . SER A 1 183 ? -2.828 5.789 15.455 1.00 95.50 183 SER A N 1
ATOM 1435 C CA . SER A 1 183 ? -4.199 6.348 15.540 1.00 95.50 183 SER A CA 1
ATOM 1436 C C . SER A 1 183 ? -4.918 6.381 14.205 1.00 95.50 183 SER A C 1
ATOM 1438 O O . SER A 1 183 ? -6.107 6.675 14.190 1.00 95.50 183 SER A O 1
ATOM 1440 N N . LEU A 1 184 ? -4.226 6.138 13.104 1.00 97.56 184 LEU A N 1
ATOM 1441 C CA . LEU A 1 184 ? -4.774 6.340 11.779 1.00 97.56 184 LEU A CA 1
ATOM 1442 C C . LEU A 1 184 ? -5.374 5.045 11.234 1.00 97.56 184 LEU A C 1
ATOM 1444 O O . LEU A 1 184 ? -4.754 3.989 11.341 1.00 97.56 184 LEU A O 1
ATOM 1448 N N . VAL A 1 185 ? -6.560 5.133 10.638 1.00 98.19 185 VAL A N 1
ATOM 1449 C CA . VAL A 1 185 ? -7.136 4.071 9.806 1.00 98.19 185 VAL A CA 1
ATOM 1450 C C . VAL A 1 185 ? -6.621 4.244 8.383 1.00 98.19 185 VAL A C 1
ATOM 1452 O O . VAL A 1 185 ? -6.681 5.340 7.829 1.00 98.19 185 VAL A O 1
ATOM 1455 N N . ARG A 1 186 ? -6.128 3.164 7.787 1.00 98.31 186 ARG A N 1
ATOM 1456 C CA . ARG A 1 186 ? -5.612 3.114 6.417 1.00 98.31 186 ARG A CA 1
ATOM 1457 C C . ARG A 1 186 ? -6.362 2.031 5.652 1.00 98.31 186 ARG A C 1
ATOM 1459 O O . ARG A 1 186 ? -6.578 0.943 6.183 1.00 98.31 186 ARG A O 1
ATOM 1466 N N . LEU A 1 187 ? -6.738 2.309 4.413 1.00 98.56 187 LEU A N 1
ATOM 1467 C CA . LEU A 1 187 ? -7.315 1.323 3.508 1.00 98.56 187 LEU A CA 1
ATOM 1468 C C . LEU A 1 187 ? -6.191 0.648 2.724 1.00 98.56 187 LEU A C 1
ATOM 1470 O O . LEU A 1 187 ? -5.259 1.311 2.276 1.00 98.56 187 LEU A O 1
ATOM 1474 N N . LEU A 1 188 ? -6.270 -0.669 2.560 1.00 98.06 188 LEU A N 1
ATOM 1475 C CA . LEU A 1 188 ? -5.301 -1.418 1.758 1.00 98.06 188 LEU A CA 1
ATOM 1476 C C . LEU A 1 188 ? -5.540 -1.236 0.250 1.00 98.06 188 LEU A C 1
ATOM 1478 O O . LEU A 1 188 ? -4.604 -1.043 -0.517 1.00 98.06 188 LEU A O 1
ATOM 1482 N N . GLU A 1 189 ? -6.807 -1.250 -0.153 1.00 97.56 189 GLU A N 1
ATOM 1483 C CA . GLU A 1 189 ? -7.298 -1.035 -1.515 1.00 97.56 189 GLU A CA 1
ATOM 1484 C C . GLU A 1 189 ? -8.779 -0.623 -1.458 1.00 97.56 189 GLU A C 1
ATOM 1486 O O . GLU A 1 189 ? -9.410 -0.726 -0.405 1.00 97.56 189 GLU A O 1
ATOM 1491 N N . LEU A 1 190 ? -9.335 -0.148 -2.575 1.00 97.31 190 LEU A N 1
ATOM 1492 C CA . LEU A 1 190 ? -10.754 0.156 -2.720 1.00 97.31 190 LEU A CA 1
ATOM 1493 C C . LEU A 1 190 ? -11.460 -1.022 -3.383 1.00 97.31 190 LEU A C 1
ATOM 1495 O O . LEU A 1 190 ? -11.032 -1.521 -4.425 1.00 97.31 190 LEU A O 1
ATOM 1499 N N . ARG A 1 191 ? -12.583 -1.424 -2.797 1.00 95.19 191 ARG A N 1
ATOM 1500 C CA . ARG A 1 191 ? -13.449 -2.479 -3.304 1.00 95.19 191 ARG A CA 1
ATOM 1501 C C . ARG A 1 191 ? -14.739 -1.869 -3.853 1.00 95.19 191 ARG A C 1
ATOM 1503 O O . ARG A 1 191 ? -15.397 -1.143 -3.110 1.00 95.19 191 ARG A O 1
ATOM 1510 N N . PRO A 1 192 ? -15.125 -2.165 -5.107 1.00 94.19 192 PRO A N 1
ATOM 1511 C CA . PRO A 1 192 ? -16.406 -1.723 -5.641 1.00 94.19 192 PRO A CA 1
ATOM 1512 C C . PRO A 1 192 ? -17.565 -2.385 -4.894 1.00 94.19 192 PRO A C 1
ATOM 1514 O O . PRO A 1 192 ? -17.504 -3.570 -4.541 1.00 94.19 192 PRO A O 1
ATOM 1517 N N . ASP A 1 193 ? -18.628 -1.618 -4.686 1.00 94.81 193 ASP A N 1
ATOM 1518 C CA . ASP A 1 193 ? -19.873 -2.103 -4.108 1.00 94.81 193 ASP A CA 1
ATOM 1519 C C . ASP A 1 193 ? -20.493 -3.160 -5.027 1.00 94.81 193 ASP A C 1
ATOM 1521 O O . ASP A 1 193 ? -20.524 -3.014 -6.251 1.00 94.81 193 ASP A O 1
ATOM 1525 N N . ARG A 1 194 ? -20.956 -4.269 -4.440 1.00 79.94 194 ARG A N 1
ATOM 1526 C CA . ARG A 1 194 ? -21.670 -5.295 -5.204 1.00 79.94 194 ARG A CA 1
ATOM 1527 C C . ARG A 1 194 ? -23.041 -4.740 -5.584 1.00 79.94 194 ARG A C 1
ATOM 1529 O O . ARG A 1 194 ? -23.817 -4.403 -4.693 1.00 79.94 194 ARG A O 1
ATOM 1536 N N . SER A 1 195 ? -23.302 -4.657 -6.885 1.00 55.81 195 SER A N 1
ATOM 1537 C CA . SER A 1 195 ? -24.634 -4.442 -7.461 1.00 55.81 195 SER A CA 1
ATOM 1538 C C . SER A 1 195 ? -25.535 -5.652 -7.252 1.00 55.81 195 SER A C 1
ATOM 1540 O O . SER A 1 195 ? -25.032 -6.769 -7.524 1.00 55.81 195 SER A O 1
#

Sequence (195 aa):
MHSTSASIHCPNPLCQTLNLESQRFCQQCRTPLQKRYLWAVGAAEPLVPGTLLYDRYWVKQDAIVLDTQPALSPMPPERIPGRVQPYLRLSAYSLHVPQVYGIVPMSVAHTEADVLLLEHAPIYEADTSAEATLMPELAAAWGHSALRQLNWLWQIAQLWEPLSREGVASTLLTPTLLRVEGSLVRLLELRPDRS

Radius of gyration: 17.74 Å; chains: 1; bounding box: 54×34×50 Å

Secondary structure (DSSP, 8-state):
----PPEEE-S-TTT--EEETT-SB-TTT-PBP--EEEEEE--SSPPPTT-EETTTEEE-STTEEEES-TTSPPPPPSS--GGGHHHHHTGGGTTTS-EEEEEE-SSTT--TTPEEEEES-SEEPP-SSS--EEPPBTTTTTTS-HHHHHHHHHHHHHHHHHHHHTT-GGGGG-GGGEEEETTEEEESS--PPP-

pLDDT: mean 89.81, std 12.42, range [32.81, 98.56]

Foldseek 3Di:
DDCLFDWAFQLPPVGRDTDTLLDQADPPPRRGGDKFKWQKPQAPDDDDAQDDQPVAWHAHPDRITTGRYNNDQADADPDDDLQQVLQVLCVVVCLAAWHFRYWGQPDPVSDSNIITITGPAQWDPDHSPGHIDHADFCVVVVPDDPVLNVLAVVQLVVVQVSCVVSQQNCQSVDRVQWHDDRSDTHGRHTDGHDD